Protein AF-A0A969QGB9-F1 (afdb_monomer)

Mean predicted aligned error: 18.41 Å

Foldseek 3Di:
DDDDDDDDDDDDDDDDDDDDDDDDDDDDDDDDDDDDDDDDDPPDDDDDDDLLVVLLVLLVVLLVVLVDDPVPQDLVNVLVSLVSQLVSLVVDPDPLSVVLNVLSVVLSVQSPDPDRQLLVNLVSLLVSLVSLQVVLVVDDPSCNVSSPSSSVSSNVSSVVSNVVSVVVVVVVVVVVVVCCVPPVVPQDLVNLLVVLVVQLVVQCPDPDPVSVVVSVVSVVVSVCSVCVVVVPPDD

Radius of gyration: 34.61 Å; Cα contacts (8 Å, |Δi|>4): 158; chains: 1; bounding box: 71×80×105 Å

Solvent-accessible surface area (backbone atoms only — not comparable to full-atom values): 14121 Å² total; per-residue (Å²): 132,89,79,93,84,89,83,87,91,88,88,79,86,88,84,89,86,83,90,85,86,85,88,82,85,84,89,83,87,90,83,91,85,83,89,86,89,77,92,77,88,85,86,74,83,89,90,87,71,67,66,64,54,52,54,36,51,51,45,46,53,52,40,54,61,71,66,48,68,68,92,72,55,48,71,68,59,51,47,51,52,46,52,51,54,36,56,60,31,68,75,48,87,48,70,67,36,53,52,48,35,49,52,46,51,51,52,52,53,43,71,71,42,96,75,60,54,41,48,66,51,8,54,50,35,25,53,51,9,51,51,34,33,54,51,20,71,79,39,58,87,76,41,19,61,49,31,39,50,38,10,53,49,34,31,53,49,10,54,49,36,28,49,50,46,54,48,52,56,50,52,52,45,52,52,48,52,49,39,54,71,76,44,54,88,72,58,51,70,69,57,52,46,52,50,41,48,54,50,28,64,58,25,56,70,45,91,46,66,68,44,32,49,53,19,52,52,38,53,50,53,44,49,48,63,65,49,48,75,76,66,76,86,82,132

Sequence (235 aa):
MASERQIQDKRESTQEDSIENGAAQQEIADGTKAQKKSETSSKSANSQSTDDSEGTQQIESLSQALQGDLSTIDPDTALETIDTFHSLLKHSKQPEAKELASGLKDLQKLLKRKEPSGHELGDLIVHLGEQTIEIAGDADKGLKAPLQQLGKQLTKIGRSLSKAEDSEQLEDLDTLVDTLKQEPDKIETKASVGEIDRWYDLLHKSEDESLKEIARELKELKQLLKGSKSKGADL

Secondary structure (DSSP, 8-state):
----------------------------------------------SSSSHHHHHHHHHHHHHHHTTS-GGGS-HHHHHHHHHHHHHHHHT---HHHHHHHHHHHHHHHHHTSSS--HHHHHHHHHHHHHHHHHHHHHS-TTTHHHHHHHHHHHHHHHHHHHHHHHHHHHHHHHHHHHHHHH-GGGS-HHHHHHHHHHHHHHHTTSS-HHHHHHHHHHHHHHHHHHHHTTSSS--

Nearest PDB structures (foldseek):
  5cwm-assembly1_A  TM=2.135E-01  e=1.421E+00  synthetic construct
  6oco-assembly1_B  TM=2.630E-01  e=4.854E+00  Bos taurus
  7ldg-assembly1_A-2  TM=2.014E-01  e=3.988E+00  Homo sapiens

Structure (mmCIF, N/CA/C/O backbone):
data_AF-A0A969QGB9-F1
#
_entry.id   AF-A0A969QGB9-F1
#
loop_
_atom_site.group_PDB
_atom_site.id
_atom_site.type_symbol
_atom_site.label_atom_id
_atom_site.label_alt_id
_atom_site.label_comp_id
_atom_site.label_asym_id
_atom_site.label_entity_id
_atom_site.label_seq_id
_atom_site.pdbx_PDB_ins_code
_atom_site.Cartn_x
_atom_site.Cartn_y
_atom_site.Cartn_z
_atom_site.occupancy
_atom_site.B_iso_or_equiv
_atom_site.auth_seq_id
_atom_site.auth_comp_id
_atom_site.auth_asym_id
_atom_site.auth_atom_id
_atom_site.pdbx_PDB_model_num
ATOM 1 N N . MET A 1 1 ? -0.200 -66.668 20.450 1.00 36.03 1 MET A N 1
ATOM 2 C CA . MET A 1 1 ? 0.124 -67.678 21.479 1.00 36.03 1 MET A CA 1
ATOM 3 C C . MET A 1 1 ? 1.283 -67.132 22.304 1.00 36.03 1 MET A C 1
ATOM 5 O O . MET A 1 1 ? 2.243 -66.753 21.655 1.00 36.03 1 MET A O 1
ATOM 9 N N . ALA A 1 2 ? 1.107 -67.039 23.637 1.00 39.22 2 ALA A N 1
ATOM 10 C CA . ALA A 1 2 ? 2.075 -67.114 24.765 1.00 39.22 2 ALA A CA 1
ATOM 11 C C . ALA A 1 2 ? 3.474 -66.443 24.609 1.00 39.22 2 ALA A C 1
ATOM 13 O O . ALA A 1 2 ? 4.117 -66.628 23.590 1.00 39.22 2 ALA A O 1
ATOM 14 N N . SER A 1 3 ? 4.085 -65.680 25.526 1.00 47.97 3 SER A N 1
ATOM 15 C CA . SER A 1 3 ? 4.068 -65.530 26.999 1.00 47.97 3 SER A CA 1
ATOM 16 C C . SER A 1 3 ? 4.732 -64.165 27.314 1.00 47.97 3 SER A C 1
ATOM 18 O O . SER A 1 3 ? 5.587 -63.730 26.553 1.00 47.97 3 SER A O 1
ATOM 20 N N . GLU A 1 4 ? 4.325 -63.341 28.281 1.00 43.38 4 GLU A N 1
ATOM 21 C CA . GLU A 1 4 ? 4.470 -63.457 29.745 1.00 43.38 4 GLU A CA 1
ATOM 22 C C . GLU A 1 4 ? 5.929 -63.540 30.261 1.00 43.38 4 GLU A C 1
ATOM 24 O O . GLU A 1 4 ? 6.563 -64.588 30.139 1.00 43.38 4 GLU A O 1
ATOM 29 N N . ARG A 1 5 ? 6.424 -62.419 30.837 1.00 45.84 5 ARG A N 1
ATOM 30 C CA . ARG A 1 5 ? 7.290 -62.237 32.044 1.00 45.84 5 ARG A CA 1
ATOM 31 C C . ARG A 1 5 ? 7.984 -60.855 31.991 1.00 45.84 5 ARG A C 1
ATOM 33 O O . ARG A 1 5 ? 8.740 -60.582 31.072 1.00 45.84 5 ARG A O 1
ATOM 40 N N . GLN A 1 6 ? 7.584 -59.876 32.809 1.00 44.75 6 GLN A N 1
ATOM 41 C CA . GLN A 1 6 ? 7.947 -59.668 34.226 1.00 44.75 6 GLN A CA 1
ATOM 42 C C . GLN A 1 6 ? 9.302 -58.959 34.403 1.00 44.75 6 GLN A C 1
ATOM 44 O O . GLN A 1 6 ? 10.324 -59.632 34.406 1.00 44.75 6 GLN A O 1
ATOM 49 N N . ILE A 1 7 ? 9.284 -57.637 34.652 1.00 51.31 7 ILE A N 1
ATOM 50 C CA . ILE A 1 7 ? 10.233 -56.947 35.551 1.00 51.31 7 ILE A CA 1
ATOM 51 C C . ILE A 1 7 ? 9.482 -55.851 36.340 1.00 51.31 7 ILE A C 1
ATOM 53 O O . ILE A 1 7 ? 8.812 -54.994 35.770 1.00 51.31 7 ILE A O 1
ATOM 57 N N . GLN A 1 8 ? 9.608 -55.978 37.660 1.00 44.16 8 GLN A N 1
ATOM 58 C CA . GLN A 1 8 ? 9.172 -55.167 38.808 1.00 44.16 8 GLN A CA 1
ATOM 59 C C . GLN A 1 8 ? 9.761 -53.734 38.817 1.00 44.16 8 GLN A C 1
ATOM 61 O O . GLN A 1 8 ? 10.864 -53.527 38.327 1.00 44.16 8 GLN A O 1
ATOM 66 N N . ASP A 1 9 ? 9.021 -52.685 39.198 1.00 40.81 9 ASP A N 1
ATOM 67 C CA . ASP A 1 9 ? 8.648 -52.236 40.565 1.00 40.81 9 ASP A CA 1
ATOM 68 C C . ASP A 1 9 ? 9.582 -51.128 41.089 1.00 40.81 9 ASP A C 1
ATOM 70 O O . ASP A 1 9 ? 10.752 -51.369 41.381 1.00 40.81 9 ASP A O 1
ATOM 74 N N . LYS A 1 10 ? 9.048 -49.898 41.144 1.00 43.34 10 LYS A N 1
ATOM 75 C CA . LYS A 1 10 ? 9.181 -48.938 42.258 1.00 43.34 10 LYS A CA 1
ATOM 76 C C . LYS A 1 10 ? 8.552 -47.595 41.876 1.00 43.34 10 LYS A C 1
ATOM 78 O O . LYS A 1 10 ? 9.193 -46.728 41.283 1.00 43.34 10 LYS A O 1
ATOM 83 N N . ARG A 1 11 ? 7.289 -47.405 42.250 1.00 46.00 11 ARG A N 1
ATOM 84 C CA . ARG A 1 11 ? 6.711 -46.085 42.536 1.00 46.00 11 ARG A CA 1
ATOM 85 C C . ARG A 1 11 ? 5.884 -46.250 43.798 1.00 46.00 11 ARG A C 1
ATOM 87 O O . ARG A 1 11 ? 4.831 -46.871 43.766 1.00 46.00 11 ARG A O 1
ATOM 94 N N . GLU A 1 12 ? 6.421 -45.748 44.897 1.00 37.88 12 GLU A N 1
ATOM 95 C CA . GLU A 1 12 ? 5.790 -4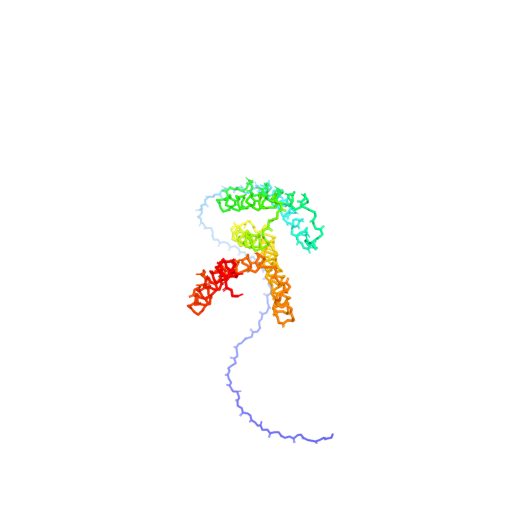5.759 46.208 1.00 37.88 12 GLU A CA 1
ATOM 96 C C . GLU A 1 12 ? 5.433 -44.322 46.601 1.00 37.88 12 GLU A C 1
ATOM 98 O O . GLU A 1 12 ? 6.256 -43.419 46.455 1.00 37.88 12 GLU A O 1
ATOM 103 N N . SER A 1 13 ? 4.208 -44.195 47.120 1.00 39.44 13 SER A N 1
ATOM 104 C CA . SER A 1 13 ? 3.683 -43.166 48.026 1.00 39.44 13 SER A CA 1
ATOM 105 C C . SER A 1 13 ? 3.537 -41.744 47.463 1.00 39.44 13 SER A C 1
ATOM 107 O O . SER A 1 13 ? 4.494 -41.066 47.112 1.00 39.44 13 SER A O 1
ATOM 109 N N . THR A 1 14 ? 2.332 -41.183 47.388 1.00 41.00 14 THR A N 1
ATOM 110 C CA . THR A 1 14 ? 1.571 -40.807 48.587 1.00 41.00 14 THR A CA 1
ATOM 111 C C . THR A 1 14 ? 0.061 -40.881 48.340 1.00 41.00 14 THR A C 1
ATOM 113 O O . THR A 1 14 ? -0.434 -40.571 47.258 1.00 41.00 14 THR A O 1
ATOM 116 N N . GLN A 1 15 ? -0.612 -41.346 49.382 1.00 39.44 15 GLN A N 1
ATOM 117 C CA . GLN A 1 15 ? -2.016 -41.693 49.554 1.00 39.44 15 GLN A CA 1
ATOM 118 C C . GLN A 1 15 ? -2.796 -40.528 50.220 1.00 39.44 15 GLN A C 1
ATOM 120 O O . GLN A 1 15 ? -2.176 -39.636 50.795 1.00 39.44 15 GLN A O 1
ATOM 125 N N . GLU A 1 16 ? -4.136 -40.625 50.157 1.00 37.97 16 GLU A N 1
ATOM 126 C CA . GLU A 1 16 ? -5.186 -39.939 50.955 1.00 37.97 16 GLU A CA 1
ATOM 127 C C . GLU A 1 16 ? -5.617 -38.522 50.506 1.00 37.97 16 GLU A C 1
ATOM 129 O O . GLU A 1 16 ? -4.794 -37.679 50.179 1.00 37.97 16 GLU A O 1
ATOM 134 N N . ASP A 1 17 ? -6.904 -38.162 50.425 1.00 41.53 17 ASP A N 1
ATOM 135 C CA . ASP A 1 17 ? -8.140 -38.776 50.933 1.00 41.53 17 ASP A CA 1
ATOM 136 C C . ASP A 1 17 ? -9.365 -38.319 50.093 1.00 41.53 17 ASP A C 1
ATOM 138 O O . ASP A 1 17 ? -9.252 -37.642 49.072 1.00 41.53 17 ASP A O 1
ATOM 142 N N . SER A 1 18 ? -10.533 -38.728 50.559 1.00 44.84 18 SER A N 1
ATOM 143 C CA . SER A 1 18 ? -11.732 -39.183 49.881 1.00 44.84 18 SER A CA 1
ATOM 144 C C . SER A 1 18 ? -12.732 -38.136 49.378 1.00 44.84 18 SER A C 1
ATOM 146 O O . SER A 1 18 ? -12.791 -36.976 49.777 1.00 44.84 18 SER A O 1
ATOM 148 N N . ILE A 1 19 ? -13.586 -38.661 48.502 1.00 47.91 19 ILE A N 1
ATOM 149 C CA . ILE A 1 19 ? -14.915 -38.205 48.087 1.00 47.91 19 ILE A CA 1
ATOM 150 C C . ILE A 1 19 ? -15.827 -38.025 49.314 1.00 47.91 19 ILE A C 1
ATOM 152 O O . ILE A 1 19 ? -15.907 -38.955 50.105 1.00 47.91 19 ILE A O 1
ATOM 156 N N . GLU A 1 20 ? -16.628 -36.954 49.395 1.00 41.66 20 GLU A N 1
ATOM 157 C CA . GLU A 1 20 ? -18.041 -37.092 49.795 1.00 41.66 20 GLU A CA 1
ATOM 158 C C . GLU A 1 20 ? -18.905 -35.923 49.296 1.00 41.66 20 GLU A C 1
ATOM 160 O O . GLU A 1 20 ? -18.544 -34.750 49.353 1.00 41.66 20 GLU A O 1
ATOM 165 N N . ASN A 1 21 ? -20.060 -36.297 48.762 1.00 41.66 21 ASN A N 1
ATOM 166 C CA . ASN A 1 21 ? -21.106 -35.475 48.179 1.00 41.66 21 ASN A CA 1
ATOM 167 C C . ASN A 1 21 ? -22.274 -35.506 49.180 1.00 41.66 21 ASN A C 1
ATOM 169 O O . ASN A 1 21 ? -22.674 -36.596 49.583 1.00 41.66 21 ASN A O 1
ATOM 173 N N . GLY A 1 22 ? -22.826 -34.364 49.593 1.00 36.00 22 GLY A N 1
ATOM 174 C CA . GLY A 1 22 ? -23.879 -34.346 50.615 1.00 36.00 22 GLY A CA 1
ATOM 175 C C . GLY A 1 22 ? -24.690 -33.056 50.638 1.00 36.00 22 GLY A C 1
ATOM 176 O O . GLY A 1 22 ? -24.257 -32.041 51.172 1.00 36.00 22 GLY A O 1
ATOM 177 N N . ALA A 1 23 ? -25.886 -33.115 50.057 1.00 38.28 23 ALA A N 1
ATOM 178 C CA . ALA A 1 23 ? -26.935 -32.108 50.158 1.00 38.28 23 ALA A CA 1
ATOM 179 C C . ALA A 1 23 ? -27.774 -32.310 51.436 1.00 38.28 23 ALA A C 1
ATOM 181 O O . ALA A 1 23 ? -28.111 -33.451 51.729 1.00 38.28 23 ALA A O 1
ATOM 182 N N . ALA A 1 24 ? -28.168 -31.226 52.126 1.00 37.38 24 ALA A N 1
ATOM 183 C CA . ALA A 1 24 ? -29.493 -31.030 52.755 1.00 37.38 24 ALA A CA 1
ATOM 184 C C . ALA A 1 24 ? -29.556 -29.753 53.631 1.00 37.38 24 ALA A C 1
ATOM 186 O O . ALA A 1 24 ? -28.853 -29.616 54.622 1.00 37.38 24 ALA A O 1
ATOM 187 N N . GLN A 1 25 ? -30.426 -28.830 53.211 1.00 35.81 25 GLN A N 1
ATOM 188 C CA . GLN A 1 25 ? -31.495 -28.155 53.971 1.00 35.81 25 GLN A CA 1
ATOM 189 C C . GLN A 1 25 ? -31.353 -27.787 55.475 1.00 35.81 25 GLN A C 1
ATOM 191 O O . GLN A 1 25 ? -31.368 -28.645 56.346 1.00 35.81 25 GLN A O 1
ATOM 196 N N . GLN A 1 26 ? -31.498 -26.467 55.707 1.00 34.75 26 GLN A N 1
ATOM 197 C CA . GLN A 1 26 ? -32.616 -25.800 56.422 1.00 34.75 26 GLN A CA 1
ATOM 198 C C . GLN A 1 26 ? -32.525 -25.510 57.943 1.00 34.75 26 GLN A C 1
ATOM 200 O O . GLN A 1 26 ? -32.501 -26.427 58.747 1.00 34.75 26 GLN A O 1
ATOM 205 N N . GLU A 1 27 ? -32.593 -24.190 58.242 1.00 31.52 27 GLU A N 1
ATOM 206 C CA . GLU A 1 27 ? -33.144 -23.433 59.406 1.00 31.52 27 GLU A CA 1
ATOM 207 C C . GLU A 1 27 ? -32.780 -23.881 60.848 1.00 31.52 27 GLU A C 1
ATOM 209 O O . GLU A 1 27 ? -32.710 -25.057 61.149 1.00 31.52 27 GLU A O 1
ATOM 214 N N . ILE A 1 28 ? -32.540 -23.027 61.858 1.00 36.94 28 ILE A N 1
ATOM 215 C CA . ILE A 1 28 ? -33.287 -21.846 62.334 1.00 36.94 28 ILE A CA 1
ATOM 216 C C . ILE A 1 28 ? -32.435 -21.055 63.365 1.00 36.94 28 ILE A C 1
ATOM 218 O O . ILE A 1 28 ? -31.748 -21.650 64.188 1.00 36.94 28 ILE A O 1
ATOM 222 N N . ALA A 1 29 ? -32.661 -19.737 63.382 1.00 36.31 29 ALA A N 1
ATOM 223 C CA . ALA A 1 29 ? -32.799 -18.846 64.549 1.00 36.31 29 ALA A CA 1
ATOM 224 C C . ALA A 1 29 ? -31.592 -18.278 65.349 1.00 36.31 29 ALA A C 1
ATOM 226 O O . ALA A 1 29 ? -30.815 -18.972 65.992 1.00 36.31 29 ALA A O 1
ATOM 227 N N . ASP A 1 30 ? -31.673 -16.942 65.432 1.00 33.56 30 ASP A N 1
ATOM 228 C CA . ASP A 1 30 ? -31.441 -16.042 66.575 1.00 33.56 30 ASP A CA 1
ATOM 229 C C . ASP A 1 30 ? -30.047 -15.426 66.801 1.00 33.56 30 ASP A C 1
ATOM 231 O O . ASP A 1 30 ? -29.076 -16.075 67.173 1.00 33.56 30 ASP A O 1
ATOM 235 N N . GLY A 1 31 ? -29.976 -14.102 66.599 1.00 34.31 31 GLY A N 1
ATOM 236 C CA . GLY A 1 31 ? -28.771 -13.302 66.825 1.00 34.31 31 GLY A CA 1
ATOM 237 C C . GLY A 1 31 ? -28.851 -11.876 66.277 1.00 34.31 31 GLY A C 1
ATOM 238 O O . GLY A 1 31 ? -28.024 -11.453 65.477 1.00 34.31 31 GLY A O 1
ATOM 239 N N . THR A 1 32 ? -29.873 -11.126 66.684 1.00 37.03 32 THR A N 1
ATOM 240 C CA . THR A 1 32 ? -30.052 -9.690 66.403 1.00 37.03 32 THR A CA 1
ATOM 241 C C . THR A 1 32 ? -28.874 -8.849 66.929 1.00 37.03 32 THR A C 1
ATOM 243 O O . THR A 1 32 ? -28.642 -8.884 68.133 1.00 37.03 32 THR A O 1
ATOM 246 N N . LYS A 1 33 ? -28.214 -8.016 66.093 1.00 36.19 33 LYS A N 1
ATOM 247 C CA . LYS A 1 33 ? -28.228 -6.524 66.164 1.00 36.19 33 LYS A CA 1
ATOM 248 C C . LYS A 1 33 ? -27.238 -5.828 65.203 1.00 36.19 33 LYS A C 1
ATOM 250 O O . LYS A 1 33 ? -26.088 -6.224 65.088 1.00 36.19 33 LYS A O 1
ATOM 255 N N . ALA A 1 34 ? -27.699 -4.668 64.715 1.00 38.31 34 ALA A N 1
ATOM 256 C CA . ALA A 1 34 ? -26.956 -3.459 64.307 1.00 38.31 34 ALA A CA 1
ATOM 257 C C . ALA A 1 34 ? -26.709 -3.183 62.801 1.00 38.31 34 ALA A C 1
ATOM 259 O O . ALA A 1 34 ? -25.627 -3.368 62.263 1.00 38.31 34 ALA A O 1
ATOM 260 N N . GLN A 1 35 ? -27.747 -2.605 62.178 1.00 33.44 35 GLN A N 1
ATOM 261 C CA . GLN A 1 35 ? -27.740 -1.371 61.363 1.00 33.44 35 GLN A CA 1
ATOM 262 C C . GLN A 1 35 ? -26.479 -1.001 60.548 1.00 33.44 35 GLN A C 1
ATOM 264 O O . GLN A 1 35 ? -25.540 -0.426 61.095 1.00 33.44 35 GLN A O 1
ATOM 269 N N . LYS A 1 36 ? -26.619 -0.971 59.212 1.00 35.31 36 LYS A N 1
ATOM 270 C CA . LYS A 1 36 ? -26.581 0.308 58.473 1.00 35.31 36 LYS A CA 1
ATOM 271 C C . LYS A 1 36 ? -27.282 0.228 57.111 1.00 35.31 36 LYS A C 1
ATOM 273 O O . LYS A 1 36 ? -27.309 -0.790 56.440 1.00 35.31 36 LYS A O 1
ATOM 278 N N . LYS A 1 37 ? -27.896 1.361 56.803 1.00 34.69 37 LYS A N 1
ATOM 279 C CA . LYS A 1 37 ? -28.891 1.713 55.794 1.00 34.69 37 LYS A CA 1
ATOM 280 C C . LYS A 1 37 ? -28.249 1.985 54.427 1.00 34.69 37 LYS A C 1
ATOM 282 O O . LYS A 1 37 ? -27.330 2.795 54.376 1.00 34.69 37 LYS A O 1
ATOM 287 N N . SER A 1 38 ? -28.818 1.434 53.357 1.00 32.22 38 SER A N 1
ATOM 288 C CA . SER A 1 38 ? -28.838 2.063 52.026 1.00 32.22 38 SER A CA 1
ATOM 289 C C . SER A 1 38 ? -29.828 1.333 51.116 1.00 32.22 38 SER A C 1
ATOM 291 O O . SER A 1 38 ? -29.508 0.327 50.491 1.00 32.22 38 SER A O 1
ATOM 293 N N . GLU A 1 39 ? -31.048 1.863 51.065 1.00 34.41 39 GLU A N 1
ATOM 294 C CA . GLU A 1 39 ? -31.901 1.791 49.882 1.00 34.41 39 GLU A CA 1
ATOM 295 C C . GLU A 1 39 ? -31.146 2.434 48.710 1.00 34.41 39 GLU A C 1
ATOM 297 O O . GLU A 1 39 ? -30.632 3.538 48.868 1.00 34.41 39 GLU A O 1
ATOM 302 N N . THR A 1 40 ? -31.080 1.778 47.551 1.00 30.39 40 THR A N 1
ATOM 303 C CA . THR A 1 40 ? -31.407 2.394 46.251 1.00 30.39 40 THR A CA 1
ATOM 304 C C . THR A 1 40 ? -31.519 1.302 45.193 1.00 30.39 40 THR A C 1
ATOM 306 O O . THR A 1 40 ? -30.561 0.652 44.781 1.00 30.39 40 THR A O 1
ATOM 309 N N . SER A 1 41 ? -32.760 1.138 44.768 1.00 38.88 41 SER A N 1
ATOM 310 C CA . SER A 1 41 ? -33.255 0.534 43.545 1.00 38.88 41 SER A CA 1
ATOM 311 C C . SER A 1 41 ? -32.324 0.754 42.347 1.00 38.88 41 SER A C 1
ATOM 313 O O . SER A 1 41 ? -32.190 1.871 41.861 1.00 38.88 41 SER A O 1
ATOM 315 N N . SER A 1 42 ? -31.762 -0.322 41.799 1.00 33.56 42 SER A N 1
ATOM 316 C CA . SER A 1 42 ? -31.184 -0.322 40.447 1.00 33.56 42 SER A CA 1
ATOM 317 C C . SER A 1 42 ? -32.119 -1.075 39.505 1.00 33.56 42 SER A C 1
ATOM 319 O O . SER A 1 42 ? -31.821 -2.164 39.027 1.00 33.56 42 SER A O 1
ATOM 321 N N . LYS A 1 43 ? -33.298 -0.489 39.267 1.00 44.94 43 LYS A N 1
ATOM 322 C CA . LYS A 1 43 ? -34.081 -0.751 38.058 1.00 44.94 43 LYS A CA 1
ATOM 323 C C . LYS A 1 43 ? -33.622 0.263 37.021 1.00 44.94 43 LYS A C 1
ATOM 325 O O . LYS A 1 43 ? -34.036 1.413 37.079 1.00 44.94 43 LYS A O 1
ATOM 330 N N . SER A 1 44 ? -32.769 -0.168 36.102 1.00 35.12 44 SER A N 1
ATOM 331 C CA . SER A 1 44 ? -32.608 0.408 34.763 1.00 35.12 44 SER A CA 1
ATOM 332 C C . SER A 1 44 ? -31.848 -0.608 33.922 1.00 35.12 44 SER A C 1
ATOM 334 O O . SER A 1 44 ? -30.644 -0.520 33.715 1.00 35.12 44 SER A O 1
ATOM 336 N N . ALA A 1 45 ? -32.583 -1.627 33.486 1.00 43.69 45 ALA A N 1
ATOM 337 C CA . ALA A 1 45 ? -32.298 -2.224 32.199 1.00 43.69 45 ALA A CA 1
ATOM 338 C C . ALA A 1 45 ? -32.619 -1.186 31.114 1.00 43.69 45 ALA A C 1
ATOM 340 O O . ALA A 1 45 ? -33.582 -0.428 31.258 1.00 43.69 45 ALA A O 1
ATOM 341 N N . ASN A 1 46 ? -31.872 -1.278 30.015 1.00 47.81 46 ASN A N 1
ATOM 342 C CA . ASN A 1 46 ? -32.232 -0.805 28.683 1.00 47.81 46 ASN A CA 1
ATOM 343 C C . ASN A 1 46 ? -31.885 0.654 28.341 1.00 47.81 46 ASN A C 1
ATOM 345 O O . ASN A 1 46 ? -32.733 1.532 28.464 1.00 47.81 46 ASN A O 1
ATOM 349 N N . SER A 1 47 ? -30.661 0.876 27.840 1.00 42.97 47 SER A N 1
ATOM 350 C CA . SER A 1 47 ? -30.328 1.868 26.791 1.00 42.97 47 SER A CA 1
ATOM 351 C C . SER A 1 47 ? -28.857 1.736 26.351 1.00 42.97 47 SER A C 1
ATOM 353 O O . SER A 1 47 ? -28.088 2.662 26.566 1.00 42.97 47 SER A O 1
ATOM 355 N N . GLN A 1 48 ? -28.425 0.597 25.786 1.00 43.78 48 GLN A N 1
ATOM 356 C CA . GLN A 1 48 ? -27.121 0.521 25.090 1.00 43.78 48 GLN A CA 1
ATOM 357 C C . GLN A 1 48 ? -27.003 -0.739 24.212 1.00 43.78 48 GLN A C 1
ATOM 359 O O . GLN A 1 48 ? -26.266 -1.665 24.538 1.00 43.78 48 GLN A O 1
ATOM 364 N N . SER A 1 49 ? -27.803 -0.864 23.147 1.00 44.81 49 SER A N 1
ATOM 365 C CA . SER A 1 49 ? -27.705 -2.054 22.269 1.00 44.81 49 SER A CA 1
ATOM 366 C C . SER A 1 49 ? -28.001 -1.810 20.789 1.00 44.81 49 SER A C 1
ATOM 368 O O . SER A 1 49 ? -27.979 -2.761 20.018 1.00 44.81 49 SER A O 1
ATOM 370 N N . THR A 1 50 ? -28.279 -0.576 20.368 1.00 45.66 50 THR A N 1
ATOM 371 C CA . THR A 1 50 ? -28.588 -0.285 18.958 1.00 45.66 50 THR A CA 1
ATOM 372 C C . THR A 1 50 ? -27.375 0.193 18.158 1.00 45.66 50 THR A C 1
ATOM 374 O O . THR A 1 50 ? -27.286 -0.144 16.988 1.00 45.66 50 THR A O 1
ATOM 377 N N . ASP A 1 51 ? -26.418 0.890 18.778 1.00 55.44 51 ASP A N 1
ATOM 378 C CA . ASP A 1 51 ? -25.287 1.522 18.069 1.00 55.44 51 ASP A CA 1
ATOM 379 C C . ASP A 1 51 ? -24.158 0.523 17.730 1.00 55.44 51 ASP A C 1
ATOM 381 O O . ASP A 1 51 ? -23.713 0.423 16.589 1.00 55.44 51 ASP A O 1
ATOM 385 N N . ASP A 1 52 ? -23.775 -0.332 18.687 1.00 57.81 52 ASP A N 1
ATOM 386 C CA . ASP A 1 52 ? -22.746 -1.365 18.480 1.00 57.81 52 ASP A CA 1
ATOM 387 C C . ASP A 1 52 ? -23.145 -2.420 17.437 1.00 57.81 52 ASP A C 1
ATOM 389 O O . ASP A 1 52 ? -22.296 -2.954 16.720 1.00 57.81 52 ASP A O 1
ATOM 393 N N . SER A 1 53 ? -24.441 -2.743 17.342 1.00 66.75 53 SER A N 1
ATOM 394 C CA . SER A 1 53 ? -24.939 -3.754 16.401 1.00 66.75 53 SER A CA 1
ATOM 395 C C . SER A 1 53 ? -24.864 -3.268 14.956 1.00 66.75 53 SER A C 1
ATOM 397 O O . SER A 1 53 ? -24.562 -4.064 14.069 1.00 66.75 53 SER A O 1
ATOM 399 N N . GLU A 1 54 ? -25.140 -1.988 14.710 1.00 76.44 54 GLU A N 1
ATOM 400 C CA . GLU A 1 54 ? -25.095 -1.398 13.370 1.00 76.44 54 GLU A CA 1
ATOM 401 C C . GLU A 1 54 ? -23.642 -1.228 12.906 1.00 76.44 54 GLU A C 1
ATOM 403 O O . GLU A 1 54 ? -23.291 -1.667 11.809 1.00 76.44 54 GLU A O 1
ATOM 408 N N . GLY A 1 55 ? -22.759 -0.737 13.786 1.00 74.94 55 GLY A N 1
ATOM 409 C CA . GLY A 1 55 ? -21.321 -0.660 13.509 1.00 74.94 55 GLY A CA 1
ATOM 410 C C . GLY A 1 55 ? -20.691 -2.031 13.234 1.00 74.94 55 GLY A C 1
ATOM 411 O O . GLY A 1 55 ? -19.909 -2.178 12.296 1.00 74.94 55 GLY A O 1
ATOM 412 N N . THR A 1 56 ? -21.087 -3.064 13.985 1.00 81.56 56 THR A N 1
ATOM 413 C CA . THR A 1 56 ? -20.612 -4.442 13.765 1.00 81.56 56 THR A CA 1
ATOM 414 C C . THR A 1 56 ? -21.047 -4.975 12.398 1.00 81.56 56 THR A C 1
ATOM 416 O O . THR A 1 56 ? -20.232 -5.539 11.671 1.00 81.56 56 THR A O 1
ATOM 419 N N . GLN A 1 57 ? -22.310 -4.765 12.014 1.00 83.88 57 GLN A N 1
ATOM 420 C CA . GLN A 1 57 ? -22.831 -5.196 10.710 1.00 83.88 57 GLN A CA 1
ATOM 421 C C . GLN A 1 57 ? -22.144 -4.479 9.542 1.00 83.88 57 GLN A C 1
ATOM 423 O O . GLN A 1 57 ? -21.877 -5.100 8.511 1.00 83.88 57 GLN A O 1
ATOM 428 N N . GLN A 1 58 ? -21.821 -3.194 9.704 1.00 83.44 58 GLN A N 1
ATOM 429 C CA . GLN A 1 58 ? -21.090 -2.426 8.697 1.00 83.44 58 GLN A CA 1
ATOM 430 C C . GLN A 1 58 ? -19.649 -2.923 8.535 1.00 83.44 58 GLN A C 1
ATOM 432 O O . GLN A 1 58 ? -19.203 -3.110 7.404 1.00 83.44 58 GLN A O 1
ATOM 437 N N . ILE A 1 59 ? -18.941 -3.201 9.636 1.00 84.38 59 ILE A N 1
ATOM 438 C CA . ILE A 1 59 ? -17.574 -3.749 9.584 1.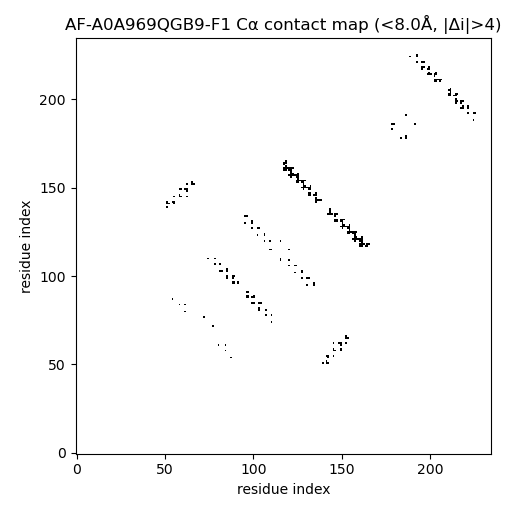00 84.38 59 ILE A CA 1
ATOM 439 C C . ILE A 1 59 ? -17.565 -5.143 8.957 1.00 84.38 59 ILE A C 1
ATOM 441 O O . ILE A 1 59 ? -16.676 -5.440 8.163 1.00 84.38 59 ILE A O 1
ATOM 445 N N . GLU A 1 60 ? -18.549 -5.987 9.270 1.00 84.94 60 GLU A N 1
ATOM 446 C CA . GLU A 1 60 ? -18.655 -7.324 8.679 1.00 84.94 60 GLU A CA 1
ATOM 447 C C . GLU A 1 60 ? -18.932 -7.241 7.172 1.00 84.94 60 GLU A C 1
ATOM 449 O O . GLU A 1 60 ? -18.270 -7.907 6.381 1.00 84.94 60 GLU A O 1
ATOM 454 N N . SER A 1 61 ? -19.836 -6.347 6.756 1.00 84.69 61 SER A N 1
ATOM 455 C CA . SER A 1 61 ? -20.122 -6.098 5.336 1.00 84.69 61 SER A CA 1
ATOM 456 C C . SER A 1 61 ? -18.875 -5.620 4.585 1.00 84.69 61 SER A C 1
ATOM 458 O O . SER A 1 61 ? -18.586 -6.098 3.488 1.00 84.69 61 SER A O 1
ATOM 460 N N . LEU A 1 62 ? -18.097 -4.722 5.200 1.00 83.62 62 LEU A N 1
ATOM 461 C CA . LEU A 1 62 ? -16.828 -4.230 4.661 1.00 83.62 62 LEU A CA 1
ATOM 462 C C . LEU A 1 62 ? -15.789 -5.356 4.550 1.00 83.62 62 LEU A C 1
ATOM 464 O O . LEU A 1 62 ? -15.127 -5.516 3.526 1.00 83.62 62 LEU A O 1
ATOM 468 N N . SER A 1 63 ? -15.679 -6.163 5.604 1.00 83.75 63 SER A N 1
ATOM 469 C CA . SER A 1 63 ? -14.769 -7.307 5.681 1.00 83.75 63 SER A CA 1
ATOM 470 C C . SER A 1 63 ? -15.094 -8.345 4.613 1.00 83.75 63 SER A C 1
ATOM 472 O O . SER A 1 63 ? -14.181 -8.910 4.012 1.00 83.75 63 SER A O 1
ATOM 474 N N . GLN A 1 64 ? -16.381 -8.567 4.340 1.00 84.19 64 GLN A N 1
ATOM 475 C CA . GLN A 1 64 ? -16.862 -9.489 3.319 1.00 84.19 64 GLN A CA 1
ATOM 476 C C . GLN A 1 64 ? -16.608 -8.960 1.900 1.00 84.19 64 GLN A C 1
ATOM 478 O O . GLN A 1 64 ? -16.165 -9.726 1.045 1.00 84.19 64 GLN A O 1
ATOM 483 N N . ALA A 1 65 ? -16.801 -7.658 1.661 1.00 80.62 65 ALA A N 1
ATOM 484 C CA . ALA A 1 65 ? -16.462 -7.021 0.387 1.00 80.62 65 ALA A CA 1
ATOM 485 C C . ALA A 1 65 ? -14.960 -7.145 0.070 1.00 80.62 65 ALA A C 1
ATOM 487 O O . ALA A 1 65 ? -14.585 -7.533 -1.033 1.00 80.62 65 ALA A O 1
ATOM 488 N N . LEU A 1 66 ? -14.100 -6.917 1.069 1.00 76.44 66 LEU A N 1
ATOM 489 C CA . LEU A 1 66 ? -12.640 -7.036 0.952 1.00 76.44 66 LEU A CA 1
ATOM 490 C C . LEU A 1 66 ? -12.131 -8.488 0.899 1.00 76.44 66 LEU A C 1
ATOM 492 O O . LEU A 1 66 ? -10.951 -8.723 0.649 1.00 76.44 66 LEU A O 1
ATOM 496 N N . GLN A 1 67 ? -12.992 -9.471 1.170 1.00 73.19 67 GLN A N 1
ATOM 497 C CA . GLN A 1 67 ? -12.672 -10.899 1.082 1.00 73.19 67 GLN A CA 1
ATOM 498 C C . GLN A 1 67 ? -12.841 -11.460 -0.336 1.00 73.19 67 GLN A C 1
ATOM 500 O O . GLN A 1 67 ? -12.362 -12.563 -0.609 1.00 73.19 67 GLN A O 1
ATOM 505 N N . GLY A 1 68 ? -13.536 -10.726 -1.210 1.00 68.75 68 GLY A N 1
ATOM 506 C CA . GLY A 1 68 ? -13.670 -11.055 -2.624 1.00 68.75 68 GLY A CA 1
ATOM 507 C C . GLY A 1 68 ? -12.364 -10.875 -3.398 1.00 68.75 68 GLY A C 1
ATOM 508 O O . GLY A 1 68 ? -11.345 -10.437 -2.864 1.00 68.75 68 GLY A O 1
ATOM 509 N N . ASP A 1 69 ? -12.398 -11.220 -4.683 1.00 66.44 69 ASP A N 1
ATOM 510 C CA . ASP A 1 69 ? -11.281 -10.941 -5.578 1.00 66.44 69 ASP A CA 1
ATOM 511 C C . ASP A 1 69 ? -11.189 -9.429 -5.819 1.00 66.44 69 ASP A C 1
ATOM 513 O O . ASP A 1 69 ? -12.027 -8.839 -6.502 1.00 66.44 69 ASP A O 1
ATOM 517 N N . LEU A 1 70 ? -10.185 -8.785 -5.229 1.00 67.38 70 LEU A N 1
ATOM 518 C CA . LEU A 1 70 ? -9.999 -7.337 -5.321 1.00 67.38 70 LEU A CA 1
ATOM 519 C C . LEU A 1 70 ? -9.708 -6.872 -6.746 1.00 67.38 70 LEU A C 1
ATOM 521 O O . LEU A 1 70 ? -9.993 -5.724 -7.071 1.00 67.38 70 LEU A O 1
ATOM 525 N N . SER A 1 71 ? -9.212 -7.764 -7.609 1.00 66.31 71 SER A N 1
ATOM 526 C CA . SER A 1 71 ? -9.041 -7.496 -9.039 1.00 66.31 71 SER A CA 1
ATOM 527 C C . SER A 1 71 ? -10.377 -7.371 -9.781 1.00 66.31 71 SER A C 1
ATOM 529 O O . SER A 1 71 ? -10.404 -6.915 -10.921 1.00 66.31 71 SER A O 1
ATOM 531 N N . THR A 1 72 ? -11.490 -7.752 -9.143 1.00 68.38 72 THR A N 1
ATOM 532 C CA . THR A 1 72 ? -12.854 -7.612 -9.677 1.00 68.38 72 THR A CA 1
ATOM 533 C C . THR A 1 72 ? -13.624 -6.435 -9.081 1.00 68.38 72 THR A C 1
ATOM 535 O O . THR A 1 72 ? -14.726 -6.137 -9.544 1.00 68.38 72 THR A O 1
ATOM 538 N N . ILE A 1 73 ? -13.060 -5.756 -8.074 1.00 73.50 73 ILE A N 1
ATOM 539 C CA . ILE A 1 73 ? -13.672 -4.564 -7.489 1.00 73.50 73 ILE A CA 1
ATOM 540 C C . ILE A 1 73 ? -13.412 -3.383 -8.419 1.00 73.50 73 ILE A C 1
ATOM 542 O O . ILE A 1 73 ? -12.273 -2.988 -8.658 1.00 73.50 73 ILE A O 1
ATOM 546 N N . ASP A 1 74 ? -14.496 -2.807 -8.925 1.00 77.31 74 ASP A N 1
ATOM 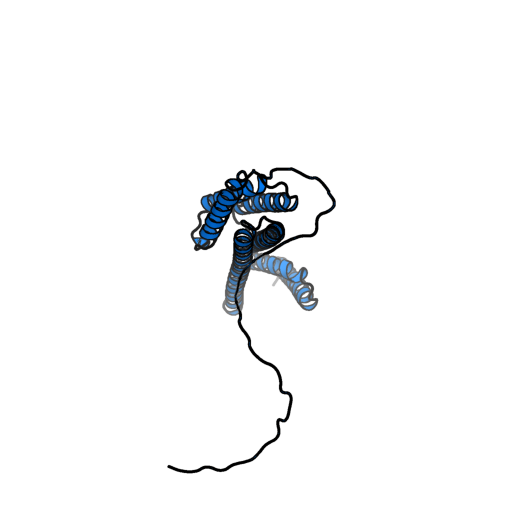547 C CA . ASP A 1 74 ? -14.453 -1.573 -9.694 1.00 77.31 74 ASP A CA 1
ATOM 548 C C . ASP A 1 74 ? -13.961 -0.395 -8.817 1.00 77.31 74 ASP A C 1
ATOM 550 O O . ASP A 1 74 ? -14.295 -0.331 -7.626 1.00 77.31 74 ASP A O 1
ATOM 554 N N . PRO A 1 75 ? -13.171 0.547 -9.368 1.00 77.12 75 PRO A N 1
ATOM 555 C CA . PRO A 1 75 ? -12.655 1.698 -8.630 1.00 77.12 75 PRO A CA 1
ATOM 556 C C . PRO A 1 75 ? -13.730 2.518 -7.902 1.00 77.12 75 PRO A C 1
ATOM 558 O O . PRO A 1 75 ? -13.474 2.954 -6.780 1.00 77.12 75 PRO A O 1
ATOM 561 N N . ASP A 1 76 ? -14.926 2.703 -8.465 1.00 78.88 76 ASP A N 1
ATOM 562 C CA . ASP A 1 76 ? -16.018 3.408 -7.787 1.00 78.88 76 ASP A CA 1
ATOM 563 C C . ASP A 1 76 ? -16.509 2.612 -6.567 1.00 78.88 76 ASP A C 1
ATOM 565 O O . ASP A 1 76 ? -16.689 3.178 -5.488 1.00 78.88 76 ASP A O 1
ATOM 569 N N . THR A 1 77 ? -16.601 1.283 -6.677 1.00 80.31 77 THR A N 1
ATOM 570 C CA . THR A 1 77 ? -16.968 0.405 -5.546 1.00 80.31 77 THR A CA 1
ATOM 571 C C . THR A 1 77 ? -15.908 0.432 -4.437 1.00 80.31 77 THR A C 1
ATOM 573 O O . THR A 1 77 ? -16.237 0.464 -3.246 1.00 80.31 77 THR A O 1
ATOM 576 N N . ALA A 1 78 ? -14.622 0.460 -4.799 1.00 79.00 78 ALA A N 1
ATOM 577 C CA . ALA A 1 78 ? -13.530 0.602 -3.836 1.00 79.00 78 ALA A CA 1
ATOM 578 C C . ALA A 1 78 ? -13.592 1.957 -3.109 1.00 79.00 78 ALA A C 1
ATOM 580 O O . ALA A 1 78 ? -13.431 2.018 -1.887 1.00 79.00 78 ALA A O 1
ATOM 581 N N . LEU A 1 79 ? -13.871 3.040 -3.840 1.00 84.81 79 LEU A N 1
ATOM 582 C CA . LEU A 1 79 ? -14.024 4.381 -3.274 1.00 84.81 79 LEU A CA 1
ATOM 583 C C . LEU A 1 79 ? -15.232 4.467 -2.328 1.00 84.81 79 LEU A C 1
ATOM 585 O O . LEU A 1 79 ? -15.089 5.008 -1.232 1.00 84.81 79 LEU A O 1
ATOM 589 N N . GLU A 1 80 ? -16.375 3.880 -2.689 1.00 86.06 80 GLU A N 1
ATOM 590 C CA . GLU A 1 80 ? -17.563 3.805 -1.823 1.00 86.06 80 GLU A CA 1
ATOM 591 C C . GLU A 1 80 ? -17.303 3.002 -0.539 1.00 86.06 80 GLU A C 1
ATOM 593 O O . GLU A 1 80 ? -17.730 3.392 0.553 1.00 86.06 80 GLU A O 1
ATOM 598 N N . THR A 1 81 ? -16.551 1.904 -0.648 1.00 83.50 81 THR A N 1
ATOM 599 C CA . THR A 1 81 ? -16.130 1.078 0.495 1.00 83.50 81 THR A CA 1
ATOM 600 C C . THR A 1 81 ? -15.265 1.899 1.462 1.00 83.50 81 THR A C 1
ATOM 602 O O . THR A 1 81 ? -15.508 1.913 2.672 1.00 83.50 81 THR A O 1
ATOM 605 N N . ILE A 1 82 ? -14.305 2.667 0.934 1.00 85.94 82 ILE A N 1
ATOM 606 C CA . ILE A 1 82 ? -13.456 3.575 1.723 1.00 85.94 82 ILE A CA 1
ATOM 607 C C . ILE A 1 82 ? -14.283 4.689 2.373 1.00 85.94 82 ILE A C 1
ATOM 609 O O . ILE A 1 82 ? -14.092 4.980 3.556 1.00 85.94 82 ILE A O 1
ATOM 613 N N . ASP A 1 83 ? -15.219 5.297 1.641 1.00 86.75 83 ASP A N 1
ATOM 614 C CA . ASP A 1 83 ? -16.086 6.359 2.162 1.00 86.75 83 ASP A CA 1
ATOM 615 C C . ASP A 1 83 ? -17.018 5.847 3.272 1.00 86.75 83 ASP A C 1
ATOM 617 O O . ASP A 1 83 ? -17.248 6.551 4.265 1.00 86.75 83 ASP A O 1
ATOM 621 N N . THR A 1 84 ? -17.492 4.604 3.160 1.00 84.62 84 THR A N 1
ATOM 622 C CA . THR A 1 84 ? -18.277 3.926 4.203 1.00 84.62 84 THR A CA 1
ATOM 623 C C . THR A 1 84 ? -17.444 3.734 5.467 1.00 84.62 84 THR A C 1
ATOM 625 O O . THR A 1 84 ? -17.869 4.130 6.555 1.00 84.62 84 THR A O 1
ATOM 628 N N . PHE A 1 85 ? -16.220 3.212 5.334 1.00 84.44 85 PHE A N 1
ATOM 629 C CA . PHE A 1 85 ? -15.340 2.997 6.483 1.00 84.44 85 PHE A CA 1
ATOM 630 C C . PHE A 1 85 ? -14.922 4.317 7.149 1.00 84.44 85 PHE A C 1
ATOM 632 O O . PHE A 1 85 ? -14.958 4.460 8.371 1.00 84.44 85 PHE A O 1
ATOM 639 N N . HIS A 1 86 ? -14.624 5.338 6.351 1.00 86.31 86 HIS A N 1
ATOM 640 C CA . HIS A 1 86 ? -14.328 6.681 6.840 1.00 86.31 86 HIS A CA 1
ATOM 641 C C . HIS A 1 86 ? -15.532 7.321 7.556 1.00 86.31 86 HIS A C 1
ATOM 643 O O . HIS A 1 86 ? -15.361 8.019 8.560 1.00 86.31 86 HIS A O 1
ATOM 649 N N . SER A 1 87 ? -16.755 7.073 7.080 1.00 84.81 87 SER A N 1
ATOM 650 C CA . SER A 1 87 ? -17.980 7.544 7.735 1.00 84.81 87 SER A CA 1
ATOM 651 C C . SER A 1 87 ? -18.213 6.847 9.073 1.00 84.81 87 SER A C 1
ATOM 653 O O . SER A 1 87 ? -18.572 7.519 10.038 1.00 84.81 87 SER A O 1
ATOM 655 N N . LEU A 1 88 ? -17.929 5.545 9.172 1.00 81.25 88 LEU A N 1
ATOM 656 C CA . LEU A 1 88 ? -17.983 4.807 10.436 1.00 81.25 88 LEU A CA 1
ATOM 657 C C . LEU A 1 88 ? -17.012 5.403 11.470 1.00 81.25 88 LEU A C 1
ATOM 659 O O . LEU A 1 88 ? -17.395 5.687 12.604 1.00 81.25 88 LEU A O 1
ATOM 663 N N . LEU A 1 89 ? -15.776 5.695 11.060 1.00 81.19 89 LEU A N 1
ATOM 664 C CA . LEU A 1 89 ? -14.743 6.231 11.954 1.00 81.19 89 LEU A CA 1
ATOM 665 C C . LEU A 1 89 ? -15.016 7.662 12.426 1.00 81.19 89 LEU A C 1
ATOM 667 O O . LEU A 1 89 ? -14.629 8.025 13.535 1.00 81.19 89 LEU A O 1
ATOM 671 N N . LYS A 1 90 ? -15.719 8.477 11.634 1.00 77.38 90 LYS A N 1
ATOM 672 C CA . LYS A 1 90 ? -16.073 9.858 12.009 1.00 77.38 90 LYS A CA 1
ATOM 673 C C . LYS A 1 90 ? -16.986 9.969 13.226 1.00 77.38 90 LYS A C 1
ATOM 675 O O . LYS A 1 90 ? -16.994 11.017 13.870 1.00 77.38 90 LYS A O 1
ATOM 680 N N . HIS A 1 91 ? -17.755 8.927 13.522 1.00 70.69 91 HIS A N 1
ATOM 681 C CA . HIS A 1 91 ? -18.616 8.890 14.702 1.00 70.69 91 HIS A CA 1
ATOM 682 C C . HIS A 1 91 ? -17.827 8.539 15.974 1.00 70.69 91 HIS A C 1
ATOM 684 O O . HIS A 1 91 ? -18.293 8.807 17.083 1.00 70.69 91 HIS A O 1
ATOM 690 N N . SER A 1 92 ? -16.603 8.019 15.828 1.00 69.94 92 SER A N 1
ATOM 691 C CA . SER A 1 92 ? -15.721 7.711 16.949 1.00 69.94 92 SER A CA 1
ATOM 692 C C . SER A 1 92 ? -15.075 8.973 17.526 1.00 69.94 92 SER A C 1
ATOM 694 O O . SER A 1 92 ? -14.608 9.864 16.813 1.00 69.94 92 SER A O 1
ATOM 696 N N . LYS A 1 93 ? -15.024 9.052 18.860 1.00 71.12 93 LYS A N 1
ATOM 697 C CA . LYS A 1 93 ? -14.350 10.142 19.590 1.00 71.12 93 LYS A CA 1
ATOM 698 C C . LYS A 1 93 ? -12.851 9.896 19.784 1.00 71.12 93 LYS A C 1
ATOM 700 O O . LYS A 1 93 ? -12.173 10.783 20.302 1.00 71.12 93 LYS A O 1
ATOM 705 N N . GLN A 1 94 ? -12.354 8.732 19.372 1.00 73.00 94 GLN A N 1
ATOM 706 C CA . GLN A 1 94 ? -10.968 8.326 19.575 1.00 73.00 94 GLN A CA 1
ATOM 707 C C . GLN A 1 94 ? -10.015 9.109 18.652 1.00 73.00 94 GLN A C 1
ATOM 709 O O . GLN A 1 94 ? -10.329 9.292 17.469 1.00 73.00 94 GLN A O 1
ATOM 714 N N . PRO A 1 95 ? -8.875 9.618 19.155 1.00 77.50 95 PRO A N 1
ATOM 715 C CA . PRO A 1 95 ? -7.877 10.285 18.320 1.00 77.50 95 PRO A CA 1
ATOM 716 C C . PRO A 1 95 ? -7.297 9.355 17.245 1.00 77.50 95 PRO A C 1
ATOM 718 O O . PRO A 1 95 ? -7.140 9.787 16.105 1.00 77.50 95 PRO A O 1
ATOM 721 N N . GLU A 1 96 ? -7.109 8.076 17.555 1.00 79.00 96 GLU A N 1
ATOM 722 C CA . GLU A 1 96 ? -6.610 7.043 16.640 1.00 79.00 96 GLU A CA 1
ATOM 723 C C . GLU A 1 96 ? -7.575 6.845 15.457 1.00 79.00 96 GLU A C 1
ATOM 725 O O . GLU A 1 96 ? -7.165 6.739 14.302 1.00 79.00 96 GLU A O 1
ATOM 730 N N . ALA A 1 97 ? -8.889 6.915 15.706 1.00 81.88 97 ALA A N 1
ATOM 731 C CA . ALA A 1 97 ? -9.900 6.847 14.648 1.00 81.88 97 ALA A CA 1
ATOM 732 C C . ALA A 1 97 ? -9.844 8.053 13.692 1.00 81.88 97 ALA A C 1
ATOM 734 O O . ALA A 1 97 ? -10.190 7.925 12.515 1.00 81.88 97 ALA A O 1
ATOM 735 N N . LYS A 1 98 ? -9.385 9.223 14.161 1.00 83.69 98 LYS A N 1
ATOM 736 C CA . LYS A 1 98 ? -9.177 10.404 13.303 1.00 83.69 98 LYS A CA 1
ATOM 737 C C . LYS A 1 98 ? -7.938 10.262 12.425 1.00 83.69 98 LYS A C 1
ATOM 739 O O . LYS A 1 98 ? -7.956 10.738 11.286 1.00 83.69 98 LYS A O 1
ATOM 744 N N . GLU A 1 99 ? -6.885 9.635 12.938 1.00 84.56 99 GLU A N 1
ATOM 745 C CA . GLU A 1 99 ? -5.693 9.316 12.150 1.00 84.56 99 GLU A CA 1
ATOM 746 C C . GLU A 1 99 ? -6.031 8.297 11.062 1.00 84.56 99 GLU A C 1
ATOM 748 O O . GLU A 1 99 ? -5.785 8.573 9.887 1.00 84.56 99 GLU A O 1
ATOM 753 N N . LEU A 1 100 ? -6.735 7.216 11.414 1.00 86.00 100 LEU A N 1
ATOM 754 C CA . LEU A 1 100 ? -7.205 6.226 10.442 1.00 86.00 100 LEU A CA 1
ATOM 755 C C . LEU A 1 100 ? -8.127 6.859 9.382 1.00 86.00 100 LEU A C 1
ATOM 757 O O . LEU A 1 100 ? -7.962 6.629 8.185 1.00 86.00 100 LEU A O 1
ATOM 761 N N . ALA A 1 101 ? -9.055 7.732 9.789 1.00 86.19 101 ALA A N 1
ATOM 762 C CA . ALA A 1 101 ? -9.904 8.479 8.858 1.00 86.19 101 ALA A CA 1
ATOM 763 C C . ALA A 1 101 ? -9.096 9.378 7.899 1.00 86.19 101 ALA A C 1
ATOM 765 O O . ALA A 1 101 ? -9.476 9.561 6.740 1.00 86.19 101 ALA A O 1
ATOM 766 N N . SER A 1 102 ? -7.982 9.944 8.364 1.00 86.69 102 SER A N 1
ATOM 767 C CA . SER A 1 102 ? -7.090 10.749 7.524 1.00 86.69 102 SER A CA 1
ATOM 768 C C . SER A 1 102 ? -6.341 9.875 6.520 1.00 86.69 102 SER A C 1
ATOM 770 O O . SER A 1 102 ? -6.340 10.196 5.331 1.00 86.69 102 SER A O 1
ATOM 772 N N . GLY A 1 103 ? -5.816 8.729 6.957 1.00 85.94 103 GLY A N 1
ATOM 773 C CA . GLY A 1 103 ? -5.169 7.770 6.066 1.00 85.94 103 GLY A CA 1
ATOM 774 C C . GLY A 1 103 ? -6.122 7.204 5.002 1.00 85.94 103 GLY A C 1
ATOM 775 O O . GLY A 1 103 ? -5.736 7.065 3.843 1.00 85.94 103 GLY A O 1
ATOM 776 N N . LEU A 1 104 ? -7.401 6.980 5.331 1.00 88.69 104 LEU A N 1
ATOM 777 C CA . LEU A 1 104 ? -8.417 6.577 4.347 1.00 88.69 104 LEU A CA 1
ATOM 778 C C . LEU A 1 104 ? -8.653 7.640 3.267 1.00 88.69 104 LEU A C 1
ATOM 780 O O . LEU A 1 104 ? -8.859 7.302 2.101 1.00 88.69 104 LEU A O 1
ATOM 784 N N . LYS A 1 105 ? -8.579 8.931 3.610 1.00 88.62 105 LYS A N 1
ATOM 785 C CA . LYS A 1 105 ? -8.622 9.994 2.593 1.00 88.62 105 LYS A CA 1
ATOM 786 C C . LYS A 1 105 ? -7.397 9.976 1.696 1.00 88.62 105 LYS A C 1
ATOM 788 O O . LYS A 1 105 ? -7.519 10.288 0.513 1.00 88.62 105 LYS A O 1
ATOM 793 N N . ASP A 1 106 ? -6.228 9.672 2.239 1.00 87.62 106 ASP A N 1
ATOM 794 C CA . ASP A 1 106 ? -5.015 9.578 1.434 1.00 87.62 106 ASP A CA 1
ATOM 795 C C . ASP A 1 106 ? -5.079 8.370 0.494 1.00 87.62 106 ASP A C 1
ATOM 797 O O . ASP A 1 106 ? -4.771 8.518 -0.689 1.00 87.62 106 ASP A O 1
ATOM 801 N N . LEU A 1 107 ? -5.646 7.250 0.951 1.00 87.38 107 LEU A N 1
ATOM 802 C CA . LEU A 1 107 ? -5.953 6.093 0.109 1.00 87.38 107 LEU A CA 1
ATOM 803 C C . LEU A 1 107 ? -6.914 6.468 -1.028 1.00 87.38 107 LEU A C 1
ATOM 805 O O . LEU A 1 107 ? -6.649 6.180 -2.194 1.00 87.38 107 LEU A O 1
ATOM 809 N N . GLN A 1 108 ? -7.981 7.205 -0.713 1.00 87.19 108 GLN A N 1
ATOM 810 C CA . GLN A 1 108 ? -8.937 7.705 -1.704 1.00 87.19 108 GLN A CA 1
ATOM 811 C C . GLN A 1 108 ? -8.272 8.625 -2.745 1.00 87.19 108 GLN A C 1
ATOM 813 O O . GLN A 1 108 ? -8.632 8.602 -3.923 1.00 87.19 108 GLN A O 1
ATOM 818 N N . LYS A 1 109 ? -7.305 9.457 -2.334 1.00 87.62 109 LYS A N 1
ATOM 819 C CA . LYS A 1 109 ? -6.542 10.315 -3.256 1.00 87.62 109 LYS A CA 1
ATOM 820 C C . LYS A 1 109 ? -5.608 9.503 -4.144 1.00 87.62 109 LYS A C 1
ATOM 822 O O . LYS A 1 109 ? -5.484 9.853 -5.314 1.00 87.62 109 LYS A O 1
ATOM 827 N N . LEU A 1 110 ? -4.951 8.472 -3.606 1.00 85.00 110 LEU A N 1
ATOM 828 C CA . LEU A 1 110 ? -4.080 7.589 -4.385 1.00 85.00 110 LEU A CA 1
ATOM 829 C C . LEU A 1 110 ? -4.878 6.860 -5.465 1.00 85.00 110 LEU A C 1
ATOM 831 O O . LEU A 1 110 ? -4.502 6.935 -6.628 1.00 85.00 110 LEU A O 1
ATOM 835 N N . LEU A 1 111 ? -6.027 6.276 -5.118 1.00 84.50 111 LEU A N 1
ATOM 836 C CA . LEU A 1 111 ? -6.893 5.571 -6.074 1.00 84.50 111 LEU A CA 1
ATOM 837 C C . LEU A 1 111 ? -7.469 6.472 -7.177 1.00 84.50 111 LEU A C 1
ATOM 839 O O . LEU A 1 111 ? -7.798 5.992 -8.254 1.00 84.50 111 LEU A O 1
ATOM 843 N N . LYS A 1 112 ? -7.573 7.785 -6.939 1.00 86.00 112 LYS A N 1
ATOM 844 C CA . LYS A 1 112 ? -8.001 8.769 -7.952 1.00 86.00 112 LYS A CA 1
ATOM 845 C C . LYS A 1 112 ? -6.880 9.196 -8.905 1.00 86.00 112 LYS A C 1
ATOM 847 O O . LYS A 1 112 ? -7.134 9.965 -9.835 1.00 86.00 112 LYS A O 1
ATOM 852 N N . ARG A 1 113 ? -5.635 8.769 -8.671 1.00 84.00 113 ARG A N 1
ATOM 853 C CA . ARG A 1 113 ? -4.531 9.001 -9.613 1.00 84.00 113 ARG A CA 1
ATOM 854 C C . ARG A 1 113 ? -4.708 8.093 -10.829 1.00 84.00 113 ARG A C 1
ATOM 856 O O . ARG A 1 113 ? -5.300 7.029 -10.737 1.00 84.00 113 ARG A O 1
ATOM 863 N N . LYS A 1 114 ? -4.180 8.526 -11.976 1.00 71.19 114 LYS A N 1
ATOM 864 C CA . LYS A 1 114 ? -4.306 7.793 -13.245 1.00 71.19 114 LYS A CA 1
ATOM 865 C C . LYS A 1 114 ? -3.630 6.413 -13.198 1.00 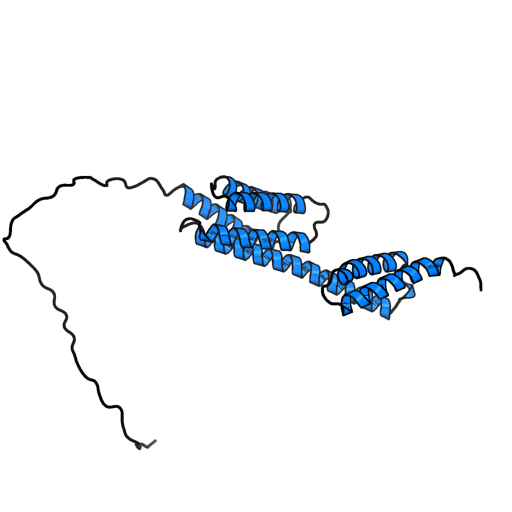71.19 114 LYS A C 1
ATOM 867 O O . LYS A 1 114 ? -4.154 5.484 -13.793 1.00 71.19 114 LYS A O 1
ATOM 872 N N . GLU A 1 115 ? -2.510 6.313 -12.483 1.00 72.75 115 GLU A N 1
ATOM 873 C CA . GLU A 1 115 ? -1.733 5.089 -12.245 1.00 72.75 115 GLU A CA 1
ATOM 874 C C . GLU A 1 115 ? -1.140 5.168 -10.822 1.00 72.75 115 GLU A C 1
ATOM 876 O O . GLU A 1 115 ? -0.097 5.799 -10.627 1.00 72.75 115 GLU A O 1
ATOM 881 N N . PRO A 1 116 ? -1.838 4.668 -9.786 1.00 76.62 116 PRO A N 1
ATOM 882 C CA . PRO A 1 116 ? -1.250 4.534 -8.456 1.00 76.62 116 PRO A CA 1
ATOM 883 C C . PRO A 1 116 ? -0.194 3.420 -8.457 1.00 76.62 116 PRO A C 1
ATOM 885 O O . PRO A 1 116 ? -0.450 2.349 -8.995 1.00 76.62 116 PRO A O 1
ATOM 888 N N . SER A 1 117 ? 0.967 3.649 -7.832 1.00 80.31 117 SER A N 1
ATOM 889 C CA . SER A 1 117 ? 1.935 2.568 -7.585 1.00 80.31 117 SER A CA 1
ATOM 890 C C . SER A 1 117 ? 1.324 1.558 -6.617 1.00 80.31 117 SER A C 1
ATOM 892 O O . SER A 1 117 ? 0.840 1.937 -5.547 1.00 80.31 117 SER A O 1
ATOM 894 N N . GLY A 1 118 ? 1.350 0.283 -6.990 1.00 79.81 118 GLY A N 1
ATOM 895 C CA . GLY A 1 118 ? 0.942 -0.849 -6.169 1.00 79.81 118 GLY A CA 1
ATOM 896 C C . GLY A 1 118 ? 1.767 -0.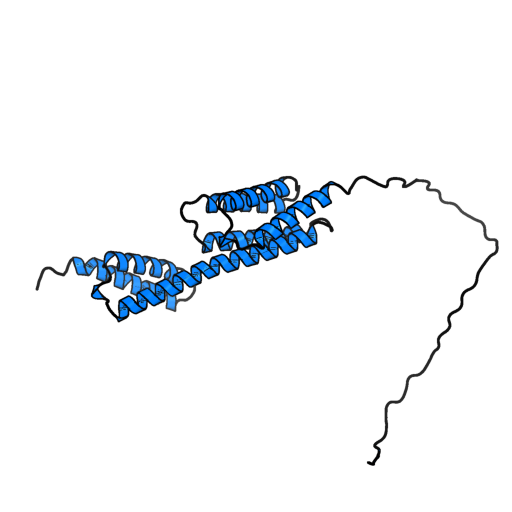967 -4.891 1.00 79.81 118 GLY A C 1
ATOM 897 O O . GLY A 1 118 ? 1.207 -1.320 -3.857 1.00 79.81 118 GLY A O 1
ATOM 898 N N . HIS A 1 119 ? 3.045 -0.580 -4.912 1.00 78.31 119 HIS A N 1
ATOM 899 C CA . HIS A 1 119 ? 3.880 -0.498 -3.715 1.00 78.31 119 HIS A CA 1
ATOM 900 C C . HIS A 1 119 ? 3.418 0.612 -2.757 1.00 78.31 119 HIS A C 1
ATOM 902 O O . HIS A 1 119 ? 3.113 0.328 -1.600 1.00 78.31 119 HIS A O 1
ATOM 908 N N . GLU A 1 120 ? 3.269 1.858 -3.237 1.00 83.00 120 GLU A N 1
ATOM 909 C CA . GLU A 1 120 ? 2.768 2.973 -2.406 1.00 83.00 120 GLU A CA 1
ATOM 910 C C . GLU A 1 120 ? 1.359 2.688 -1.860 1.00 83.00 120 GLU A C 1
ATOM 912 O O . GLU A 1 120 ? 1.039 2.988 -0.706 1.00 83.00 120 GLU A O 1
ATOM 917 N N . LEU A 1 121 ? 0.502 2.109 -2.703 1.00 85.50 121 LEU A N 1
ATOM 918 C CA . LEU A 1 121 ? -0.862 1.742 -2.353 1.00 85.50 121 LEU A CA 1
ATOM 919 C C . LEU A 1 121 ? -0.880 0.591 -1.339 1.00 85.50 121 LEU A C 1
ATOM 921 O O . LEU A 1 121 ? -1.624 0.642 -0.359 1.00 85.50 121 LEU A O 1
ATOM 925 N N . GLY A 1 122 ? -0.041 -0.421 -1.553 1.00 86.12 122 GLY A N 1
ATOM 926 C CA . GLY A 1 122 ? 0.105 -1.579 -0.685 1.00 86.12 122 GLY A CA 1
ATOM 927 C C . GLY A 1 122 ? 0.590 -1.194 0.708 1.00 86.12 122 GLY A C 1
ATOM 928 O O . GLY A 1 122 ? -0.041 -1.585 1.691 1.00 86.12 122 GLY A O 1
ATOM 929 N N . ASP A 1 123 ? 1.620 -0.353 0.802 1.00 88.44 123 ASP A N 1
ATOM 930 C CA . ASP A 1 123 ? 2.159 0.143 2.072 1.00 88.44 123 ASP A CA 1
ATOM 931 C C . ASP A 1 123 ? 1.130 0.954 2.859 1.00 88.44 123 ASP A C 1
ATOM 933 O O . ASP A 1 123 ? 0.947 0.741 4.062 1.00 88.44 123 ASP A O 1
ATOM 937 N N . LEU A 1 124 ? 0.393 1.842 2.183 1.00 89.75 124 LEU A N 1
ATOM 938 C CA . LEU A 1 124 ? -0.662 2.605 2.841 1.00 89.75 124 LEU A CA 1
ATOM 939 C C . LEU A 1 124 ? -1.775 1.686 3.361 1.00 89.75 124 LEU A C 1
ATOM 941 O O . LEU A 1 124 ? -2.228 1.851 4.492 1.00 89.75 124 LEU A O 1
ATOM 945 N N . ILE A 1 125 ? -2.203 0.694 2.574 1.00 89.69 125 ILE A N 1
ATOM 946 C CA . ILE A 1 125 ? -3.221 -0.277 3.000 1.00 89.69 125 ILE A CA 1
ATOM 947 C C . ILE A 1 125 ? -2.711 -1.133 4.175 1.00 89.69 125 ILE A C 1
ATOM 949 O O . ILE A 1 125 ? -3.485 -1.428 5.090 1.00 89.69 125 ILE A O 1
ATOM 953 N N . VAL A 1 126 ? -1.424 -1.502 4.196 1.00 90.50 126 VAL A N 1
ATOM 954 C CA . VAL A 1 126 ? -0.802 -2.186 5.343 1.00 90.50 126 VAL A CA 1
ATOM 955 C C . VAL A 1 126 ? -0.898 -1.329 6.596 1.00 90.50 126 VAL A C 1
ATOM 957 O O . VAL A 1 126 ? -1.400 -1.817 7.611 1.00 90.50 126 VAL A O 1
ATOM 960 N N . HIS A 1 127 ? -0.490 -0.064 6.505 1.00 91.44 127 HIS A N 1
ATOM 961 C CA . HIS A 1 127 ? -0.508 0.867 7.628 1.00 91.44 127 HIS A CA 1
ATOM 962 C C . HIS A 1 127 ? -1.929 1.094 8.168 1.00 91.44 127 HIS A C 1
ATOM 964 O O . HIS A 1 127 ? -2.162 1.041 9.374 1.00 91.44 127 HIS A O 1
ATOM 970 N N . LEU A 1 128 ? -2.911 1.250 7.275 1.00 91.19 128 LEU A N 1
ATOM 971 C CA . LEU A 1 128 ? -4.325 1.351 7.648 1.00 91.19 128 LEU A CA 1
ATOM 972 C C . LEU A 1 128 ? -4.831 0.083 8.347 1.00 91.19 128 LEU A C 1
ATOM 974 O O . LEU A 1 128 ? -5.607 0.166 9.301 1.00 91.19 128 LEU A O 1
ATOM 978 N N . GLY A 1 129 ? -4.393 -1.095 7.896 1.00 90.62 129 GLY A N 1
ATOM 979 C CA . GLY A 1 129 ? -4.708 -2.363 8.548 1.00 90.62 129 GLY A CA 1
ATOM 980 C C . GLY A 1 129 ? -4.151 -2.449 9.968 1.00 90.62 129 GLY A C 1
ATOM 981 O O . GLY A 1 129 ? -4.867 -2.862 10.881 1.00 90.62 129 GLY A O 1
ATOM 982 N N . GLU A 1 130 ? -2.917 -1.991 10.176 1.00 92.25 130 GLU A N 1
ATOM 983 C CA . GLU A 1 130 ? -2.269 -1.933 11.491 1.00 92.25 130 GLU A CA 1
ATOM 984 C C . GLU A 1 130 ? -2.990 -0.963 12.436 1.00 92.25 130 GLU A C 1
ATOM 986 O O . GLU A 1 130 ? -3.384 -1.365 13.530 1.00 92.25 130 GLU A O 1
ATOM 991 N N . GLN A 1 131 ? -3.292 0.256 11.983 1.00 91.62 131 GLN A N 1
ATOM 992 C CA . GLN A 1 131 ? -4.087 1.222 12.753 1.00 91.62 131 GLN A CA 1
ATOM 993 C C . GLN A 1 131 ? -5.487 0.683 13.093 1.00 91.62 131 GLN A C 1
ATOM 995 O O . GLN A 1 131 ? -5.999 0.892 14.193 1.00 91.62 131 GLN A O 1
ATOM 1000 N N . THR A 1 132 ? -6.110 -0.064 12.176 1.00 89.25 132 THR A N 1
ATOM 1001 C CA . THR A 1 132 ? -7.412 -0.705 12.426 1.00 89.25 132 THR A CA 1
ATOM 1002 C C . THR A 1 132 ? -7.315 -1.770 13.529 1.00 89.25 132 THR A C 1
ATOM 1004 O O . THR A 1 132 ? -8.215 -1.875 14.364 1.00 89.25 132 THR A O 1
ATOM 1007 N N . ILE A 1 133 ? -6.218 -2.537 13.579 1.00 90.31 133 ILE A N 1
ATOM 1008 C CA . ILE A 1 133 ? -5.936 -3.512 14.648 1.00 90.31 133 ILE A CA 1
ATOM 1009 C C . ILE A 1 133 ? -5.716 -2.803 15.991 1.00 90.31 133 ILE A C 1
ATOM 1011 O O . ILE A 1 133 ? -6.215 -3.288 17.011 1.00 90.31 133 ILE A O 1
ATOM 1015 N N . GLU A 1 134 ? -4.999 -1.678 16.001 1.00 89.12 134 GLU A N 1
ATOM 1016 C CA . GLU A 1 134 ? -4.765 -0.876 17.209 1.00 89.12 134 GLU A CA 1
ATOM 1017 C C . GLU A 1 134 ? -6.075 -0.328 17.777 1.00 89.12 134 GLU A C 1
ATOM 1019 O O . GLU A 1 134 ? -6.389 -0.588 18.937 1.00 89.12 134 GLU A O 1
ATOM 1024 N N . ILE A 1 135 ? -6.912 0.294 16.939 1.00 87.06 135 ILE A N 1
ATOM 1025 C CA . ILE A 1 135 ? -8.238 0.794 17.342 1.00 87.06 135 ILE A CA 1
ATOM 1026 C C . ILE A 1 135 ? -9.117 -0.340 17.884 1.00 87.06 135 ILE A C 1
ATOM 1028 O O . ILE A 1 135 ? -9.860 -0.156 18.847 1.00 87.06 135 ILE A O 1
ATOM 1032 N N . ALA A 1 136 ? -9.015 -1.544 17.314 1.00 86.56 136 ALA A N 1
ATOM 1033 C CA . ALA A 1 136 ? -9.729 -2.710 17.823 1.00 86.56 136 ALA A CA 1
ATOM 1034 C C . ALA A 1 136 ? -9.288 -3.120 19.242 1.00 86.56 136 ALA A C 1
ATOM 1036 O O . ALA A 1 136 ? -10.046 -3.768 19.967 1.00 86.56 136 ALA A O 1
ATOM 1037 N N . GLY A 1 137 ? -8.058 -2.784 19.641 1.00 83.50 137 GLY A N 1
ATOM 1038 C CA . GLY A 1 137 ? -7.533 -2.998 20.987 1.00 83.50 137 GLY A CA 1
ATOM 1039 C C . GLY A 1 137 ? -8.380 -2.309 22.056 1.00 83.50 137 GLY A C 1
ATOM 1040 O O . GLY A 1 137 ? -8.713 -2.957 23.057 1.00 83.50 137 GLY A O 1
ATOM 1041 N N . ASP A 1 138 ? -8.793 -1.076 21.766 1.00 82.75 138 ASP A N 1
ATOM 1042 C CA . ASP A 1 138 ? -9.528 -0.173 22.659 1.00 82.75 138 ASP A CA 1
ATOM 1043 C C . ASP A 1 138 ? -11.033 -0.081 22.354 1.00 82.75 138 ASP A C 1
ATOM 1045 O O . ASP A 1 138 ? -11.777 0.590 23.071 1.00 82.75 138 ASP A O 1
ATOM 1049 N N . ALA A 1 139 ? -11.499 -0.764 21.306 1.00 80.25 139 ALA A N 1
ATOM 1050 C CA . ALA A 1 139 ? -12.907 -0.823 20.934 1.00 80.25 139 ALA A CA 1
ATOM 1051 C C . ALA A 1 139 ? -13.754 -1.650 21.917 1.00 80.25 139 ALA A C 1
ATOM 1053 O O . ALA A 1 139 ? -13.274 -2.569 22.595 1.00 80.25 139 ALA A O 1
ATOM 1054 N N . ASP A 1 140 ? -15.058 -1.368 21.930 1.00 80.69 140 ASP A N 1
ATOM 1055 C CA . ASP A 1 140 ? -16.047 -2.136 22.678 1.00 80.69 140 ASP A CA 1
ATOM 1056 C C . ASP A 1 140 ? -16.014 -3.629 22.320 1.00 80.69 140 ASP A C 1
ATOM 1058 O O . ASP A 1 140 ? -15.668 -4.039 21.206 1.00 80.69 140 ASP A O 1
ATOM 1062 N N . LYS A 1 141 ? -16.404 -4.479 23.281 1.00 77.44 141 LYS A N 1
ATOM 1063 C CA . LYS A 1 141 ? -16.294 -5.947 23.161 1.00 77.44 141 LYS A CA 1
ATOM 1064 C C . LYS A 1 141 ? -16.970 -6.515 21.904 1.00 77.44 141 LYS A C 1
ATOM 1066 O O . LYS A 1 141 ? -16.531 -7.559 21.431 1.00 77.44 141 LYS A O 1
ATOM 1071 N N . GLY A 1 142 ? -18.010 -5.855 21.388 1.00 78.75 142 GLY A N 1
ATOM 1072 C CA . GLY A 1 142 ? -18.709 -6.255 20.162 1.00 78.75 142 GLY A CA 1
ATOM 1073 C C . GLY A 1 142 ? -17.939 -5.944 18.874 1.00 78.75 142 GLY A C 1
ATOM 1074 O O . GLY A 1 142 ? -17.959 -6.748 17.949 1.00 78.75 142 GLY A O 1
ATOM 1075 N N . LEU A 1 143 ? -17.196 -4.835 18.840 1.00 80.44 143 LEU A N 1
ATOM 1076 C CA . LEU A 1 143 ? -16.498 -4.334 17.647 1.00 80.44 143 LEU A CA 1
ATOM 1077 C C . LEU A 1 143 ? -15.045 -4.810 17.557 1.00 80.44 143 LEU A C 1
ATOM 1079 O O . LEU A 1 143 ? -14.460 -4.842 16.475 1.00 80.44 143 LEU A O 1
ATOM 1083 N N . LYS A 1 144 ? -14.467 -5.233 18.685 1.00 86.94 144 LYS A N 1
ATOM 1084 C CA . LYS A 1 144 ? -13.080 -5.698 18.781 1.00 86.94 144 LYS A CA 1
ATOM 1085 C C . LYS A 1 144 ? -12.737 -6.817 17.797 1.00 86.94 144 LYS A C 1
ATOM 1087 O O . LYS A 1 144 ? -11.742 -6.722 17.087 1.00 86.94 144 LYS A O 1
ATOM 1092 N N . ALA A 1 145 ? -13.528 -7.889 17.759 1.00 87.19 145 ALA A N 1
ATOM 1093 C CA . ALA A 1 145 ? -13.253 -9.017 16.866 1.00 87.19 145 ALA A CA 1
ATOM 1094 C C . ALA A 1 145 ? -13.425 -8.653 15.373 1.00 87.19 145 ALA A C 1
ATOM 1096 O O . ALA A 1 145 ? -12.482 -8.901 14.619 1.00 87.19 145 ALA A O 1
ATOM 1097 N N . PRO A 1 146 ? -14.529 -8.003 14.953 1.00 85.75 146 PRO A N 1
ATOM 1098 C CA . PRO A 1 146 ? -14.694 -7.519 13.581 1.00 85.75 146 PRO A CA 1
ATOM 1099 C C . PRO A 1 146 ? -13.563 -6.591 13.115 1.00 85.75 146 PRO A C 1
ATOM 1101 O O . PRO A 1 146 ? -12.981 -6.816 12.058 1.00 85.75 146 PRO A O 1
ATOM 1104 N N . LEU A 1 147 ? -13.173 -5.594 13.920 1.00 87.06 147 LEU A N 1
ATOM 1105 C CA . LEU A 1 147 ? -12.085 -4.674 13.559 1.00 87.06 147 LEU A CA 1
ATOM 1106 C C . LEU A 1 147 ? -10.726 -5.384 13.476 1.00 87.06 147 LEU A C 1
ATOM 1108 O O . LEU A 1 147 ? -9.942 -5.119 12.568 1.00 87.06 147 LEU A O 1
ATOM 1112 N N . GLN A 1 148 ? -10.451 -6.336 14.375 1.00 89.31 148 GLN A N 1
ATOM 1113 C CA . GLN A 1 148 ? -9.247 -7.170 14.295 1.00 89.31 148 GLN A CA 1
ATOM 1114 C C . GLN A 1 148 ? -9.202 -7.995 13.003 1.00 89.31 148 GLN A C 1
ATOM 1116 O O . GLN A 1 148 ? -8.128 -8.181 12.429 1.00 89.31 148 GLN A O 1
ATOM 1121 N N . GLN A 1 149 ? -10.342 -8.529 12.555 1.00 88.56 149 GLN A N 1
ATOM 1122 C CA . GLN A 1 149 ? -10.408 -9.275 11.299 1.00 88.56 149 GLN A CA 1
ATOM 1123 C C . GLN A 1 149 ? -10.213 -8.357 10.096 1.00 88.56 149 GLN A C 1
ATOM 1125 O O . GLN A 1 149 ? -9.350 -8.649 9.266 1.00 88.56 149 GLN A O 1
ATOM 1130 N N . LEU A 1 150 ? -10.918 -7.226 10.063 1.00 86.69 150 LEU A N 1
ATOM 1131 C CA . LEU A 1 150 ? -10.787 -6.225 9.012 1.00 86.69 150 LEU A CA 1
ATOM 1132 C C . LEU A 1 150 ? -9.340 -5.744 8.870 1.00 86.69 150 LEU A C 1
ATOM 1134 O O . LEU A 1 150 ? -8.779 -5.764 7.776 1.00 86.69 150 LEU A O 1
ATOM 1138 N N . GLY A 1 151 ? -8.699 -5.373 9.979 1.00 88.00 151 GLY A N 1
ATOM 1139 C CA . GLY A 1 151 ? -7.320 -4.900 9.957 1.00 88.00 151 GLY A CA 1
ATOM 1140 C C . GLY A 1 151 ? -6.340 -5.958 9.437 1.00 88.00 151 GLY A C 1
ATOM 1141 O O . GLY A 1 151 ? -5.502 -5.661 8.591 1.00 88.00 151 GLY A O 1
ATOM 1142 N N . LYS A 1 152 ? -6.511 -7.233 9.818 1.00 89.38 152 LYS A N 1
ATOM 1143 C CA . LYS A 1 152 ? -5.711 -8.343 9.259 1.00 89.38 152 LYS A CA 1
ATOM 1144 C C . LYS A 1 152 ? -5.929 -8.530 7.761 1.00 89.38 152 LYS A C 1
ATOM 1146 O O . LYS A 1 152 ? -4.977 -8.861 7.052 1.00 89.38 152 LYS A O 1
ATOM 1151 N N . GLN A 1 153 ? -7.161 -8.364 7.282 1.00 88.19 153 GLN A N 1
ATOM 1152 C CA . GLN A 1 153 ? -7.463 -8.439 5.855 1.00 88.19 153 GLN A CA 1
ATOM 1153 C C . GLN A 1 153 ? -6.776 -7.305 5.104 1.00 88.19 153 GLN A C 1
ATOM 1155 O O . GLN A 1 153 ? -6.043 -7.594 4.165 1.00 88.19 153 GLN A O 1
ATOM 1160 N N . LEU A 1 154 ? -6.917 -6.060 5.565 1.00 87.88 154 LEU A N 1
ATOM 1161 C CA . LEU A 1 154 ? -6.229 -4.902 4.992 1.00 87.88 154 LEU A CA 1
ATOM 1162 C C . LEU A 1 154 ? -4.715 -5.141 4.929 1.00 87.88 154 LEU A C 1
ATOM 1164 O O . LEU A 1 154 ? -4.130 -5.089 3.852 1.00 87.88 154 LEU A O 1
ATOM 1168 N N . THR A 1 155 ? -4.085 -5.560 6.028 1.00 88.69 155 THR A N 1
ATOM 1169 C CA . THR A 1 155 ? -2.649 -5.877 6.029 1.00 88.69 155 THR A CA 1
ATOM 1170 C C . THR A 1 155 ? -2.281 -6.982 5.032 1.00 88.69 155 THR A C 1
ATOM 1172 O O . THR A 1 155 ? -1.247 -6.903 4.368 1.00 88.69 155 THR A O 1
ATOM 1175 N N . LYS A 1 156 ? -3.102 -8.030 4.895 1.00 86.81 156 LYS A N 1
ATOM 1176 C CA . LYS A 1 156 ? -2.859 -9.106 3.921 1.00 86.81 156 LYS A CA 1
ATOM 1177 C C . LYS A 1 156 ? -2.972 -8.601 2.481 1.00 86.81 156 LYS A C 1
ATOM 1179 O O . LYS A 1 156 ? -2.159 -8.986 1.642 1.00 86.81 156 LYS A O 1
ATOM 1184 N N . ILE A 1 157 ? -3.968 -7.765 2.215 1.00 85.62 157 ILE A N 1
ATOM 1185 C CA . ILE A 1 157 ? -4.234 -7.163 0.909 1.00 85.62 157 ILE A CA 1
ATOM 1186 C C . ILE A 1 157 ? -3.076 -6.259 0.513 1.00 85.62 157 ILE A C 1
ATOM 1188 O O . ILE A 1 157 ? -2.473 -6.487 -0.531 1.00 85.62 157 ILE A O 1
ATOM 1192 N N . GLY A 1 158 ? -2.706 -5.316 1.382 1.00 85.38 158 GLY A N 1
ATOM 1193 C CA . GLY A 1 158 ? -1.613 -4.389 1.116 1.00 85.38 158 GLY A CA 1
ATOM 1194 C C . GLY A 1 158 ? -0.299 -5.120 0.831 1.00 85.38 158 GLY A C 1
ATOM 1195 O O . GLY A 1 158 ? 0.336 -4.868 -0.184 1.00 85.38 158 GLY A O 1
ATOM 1196 N N . ARG A 1 159 ? 0.037 -6.153 1.621 1.00 84.94 159 ARG A N 1
ATOM 1197 C CA . ARG A 1 159 ? 1.219 -7.000 1.362 1.00 84.94 159 ARG A CA 1
ATOM 1198 C C . ARG A 1 159 ? 1.152 -7.768 0.046 1.00 84.94 159 ARG A C 1
ATOM 1200 O O . ARG A 1 159 ? 2.193 -8.039 -0.541 1.00 84.94 159 ARG A O 1
ATOM 1207 N N . SER A 1 160 ? -0.034 -8.214 -0.361 1.00 82.25 160 SER A N 1
ATOM 1208 C CA . SER A 1 160 ? -0.197 -8.947 -1.622 1.00 82.25 160 SER A CA 1
ATOM 1209 C C . SER A 1 160 ? -0.042 -8.006 -2.811 1.00 82.25 160 SER A C 1
ATOM 1211 O O . SER A 1 160 ? 0.562 -8.393 -3.802 1.00 82.25 160 SER A O 1
ATOM 1213 N N . LEU A 1 161 ? -0.527 -6.771 -2.675 1.00 80.62 161 LEU A N 1
ATOM 1214 C CA . LEU A 1 161 ? -0.413 -5.738 -3.692 1.00 80.62 161 LEU A CA 1
ATOM 1215 C C . LEU A 1 161 ? 1.039 -5.284 -3.891 1.00 80.62 161 LEU A C 1
ATOM 1217 O O . LEU A 1 161 ? 1.502 -5.282 -5.027 1.00 80.62 161 LEU A O 1
ATOM 1221 N N . SER A 1 162 ? 1.780 -5.014 -2.808 1.00 80.00 162 SER A N 1
ATOM 1222 C CA . SER A 1 162 ? 3.209 -4.678 -2.917 1.00 80.00 162 SER A CA 1
ATOM 1223 C C . SER A 1 162 ? 3.992 -5.809 -3.594 1.00 80.00 162 SER A C 1
ATOM 1225 O O . SER A 1 162 ? 4.753 -5.564 -4.521 1.00 80.00 162 SER A O 1
ATOM 1227 N N . LYS A 1 163 ? 3.724 -7.068 -3.214 1.00 76.81 163 LYS A N 1
ATOM 1228 C CA . LYS A 1 163 ? 4.381 -8.245 -3.810 1.00 76.81 163 LYS A CA 1
ATOM 1229 C C . LYS A 1 163 ? 4.013 -8.501 -5.269 1.00 76.81 163 LYS A C 1
ATOM 1231 O O . LYS A 1 163 ? 4.816 -9.088 -5.986 1.00 76.81 163 LYS A O 1
ATOM 1236 N N . ALA A 1 164 ? 2.793 -8.167 -5.682 1.00 72.38 164 ALA A N 1
ATOM 1237 C CA . ALA A 1 164 ? 2.365 -8.340 -7.066 1.00 72.38 164 ALA A CA 1
ATOM 1238 C C . ALA A 1 164 ? 3.141 -7.390 -7.986 1.00 72.38 164 ALA A C 1
ATOM 1240 O O . ALA A 1 164 ? 3.657 -7.836 -9.005 1.00 72.38 164 ALA A O 1
ATOM 1241 N N . GLU A 1 165 ? 3.304 -6.129 -7.573 1.00 69.56 1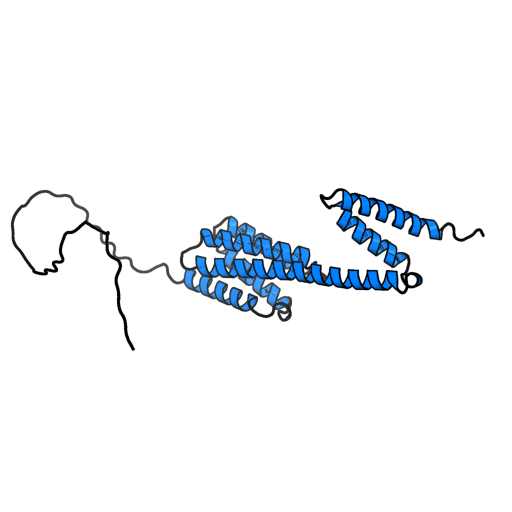65 GLU A N 1
ATOM 1242 C CA . GLU A 1 165 ? 4.153 -5.165 -8.282 1.00 69.56 165 GLU A CA 1
ATOM 1243 C C . GLU A 1 165 ? 5.623 -5.613 -8.266 1.00 69.56 165 GLU A C 1
ATOM 1245 O O . GLU A 1 165 ? 6.250 -5.649 -9.321 1.00 69.56 165 GLU A O 1
ATOM 1250 N N . ASP A 1 166 ? 6.145 -6.081 -7.122 1.00 70.12 166 ASP A N 1
ATOM 1251 C CA . ASP A 1 166 ? 7.506 -6.636 -7.049 1.00 70.12 166 ASP A CA 1
ATOM 1252 C C . ASP A 1 166 ? 7.704 -7.810 -8.035 1.00 70.12 166 ASP A C 1
ATOM 1254 O O . ASP A 1 166 ? 8.745 -7.919 -8.679 1.00 70.12 166 ASP A O 1
ATOM 1258 N N . SER A 1 167 ? 6.711 -8.698 -8.168 1.00 67.50 167 SER A N 1
ATOM 1259 C CA . SER A 1 167 ? 6.763 -9.848 -9.081 1.00 67.50 167 SER A CA 1
ATOM 1260 C C . SER A 1 167 ? 6.728 -9.428 -10.550 1.00 67.50 167 SER A C 1
ATOM 1262 O O . SER A 1 167 ? 7.504 -9.955 -11.341 1.00 67.50 167 SER A O 1
ATOM 1264 N N . GLU A 1 168 ? 5.862 -8.482 -10.914 1.00 68.56 168 GLU A N 1
ATOM 1265 C CA . GLU A 1 168 ? 5.777 -7.949 -12.280 1.00 68.56 168 GLU A CA 1
ATOM 1266 C C . GLU A 1 168 ? 7.089 -7.248 -12.667 1.00 68.56 168 GLU A C 1
ATOM 1268 O O . GLU A 1 168 ? 7.651 -7.496 -13.733 1.00 68.56 168 GLU A O 1
ATOM 1273 N N . GLN A 1 169 ? 7.668 -6.475 -11.742 1.00 66.62 169 GLN A N 1
ATOM 1274 C CA . GLN A 1 169 ? 8.977 -5.853 -11.939 1.00 66.62 169 GLN A CA 1
ATOM 1275 C C . GLN A 1 169 ? 10.111 -6.874 -12.112 1.00 66.62 169 GLN A C 1
ATOM 1277 O O . GLN A 1 169 ? 11.064 -6.594 -12.840 1.00 66.62 169 GLN A O 1
ATOM 1282 N N . LEU A 1 170 ? 10.038 -8.036 -11.451 1.00 69.56 170 LEU A N 1
ATOM 1283 C CA . LEU A 1 170 ? 11.013 -9.119 -11.615 1.00 69.56 170 LEU A CA 1
ATOM 1284 C C . LEU A 1 170 ? 10.871 -9.836 -12.969 1.00 69.56 170 LEU A C 1
ATOM 1286 O O . LEU A 1 170 ? 11.886 -10.197 -13.563 1.00 69.56 170 LEU A O 1
ATOM 1290 N N . GLU A 1 171 ? 9.650 -10.020 -13.476 1.00 72.19 171 GLU A N 1
ATOM 1291 C CA . GLU A 1 171 ? 9.397 -10.605 -14.805 1.00 72.19 171 GLU A CA 1
ATOM 1292 C C . GLU A 1 171 ? 9.836 -9.669 -15.944 1.00 72.19 171 GLU A C 1
ATOM 1294 O O . GLU A 1 171 ? 10.478 -10.108 -16.907 1.00 72.19 171 GLU A O 1
ATOM 1299 N N . ASP A 1 172 ? 9.573 -8.367 -15.807 1.00 70.06 172 ASP A N 1
ATOM 1300 C CA . ASP A 1 172 ? 10.085 -7.333 -16.715 1.00 70.06 172 ASP A CA 1
ATOM 1301 C C . ASP A 1 172 ? 11.620 -7.339 -16.756 1.00 70.06 172 ASP A C 1
ATOM 1303 O O . ASP A 1 172 ? 12.239 -7.216 -17.817 1.00 70.06 172 ASP A O 1
ATOM 1307 N N . LEU A 1 173 ? 12.241 -7.533 -15.592 1.00 68.31 173 LEU A N 1
ATOM 1308 C CA . LEU A 1 173 ? 13.684 -7.673 -15.439 1.00 68.31 173 LEU A CA 1
ATOM 1309 C C . LEU A 1 173 ? 14.240 -8.869 -16.198 1.00 68.31 173 LEU A C 1
ATOM 1311 O O . LEU A 1 173 ? 15.234 -8.729 -16.907 1.00 68.31 173 LEU A O 1
ATOM 1315 N N . ASP A 1 174 ? 13.625 -10.039 -16.035 1.00 74.62 174 ASP A N 1
ATOM 1316 C CA . ASP A 1 174 ? 14.096 -11.267 -16.675 1.00 74.62 174 ASP A CA 1
ATOM 1317 C C . ASP A 1 174 ? 13.968 -11.149 -18.200 1.00 74.62 174 ASP A C 1
ATOM 1319 O O . ASP A 1 174 ? 14.903 -11.453 -18.943 1.00 74.62 174 ASP A O 1
ATOM 1323 N N . THR A 1 175 ? 12.874 -10.541 -18.667 1.00 78.56 175 THR A N 1
ATOM 1324 C CA . THR A 1 175 ? 12.653 -10.219 -20.084 1.00 78.56 175 THR A CA 1
ATOM 1325 C C . THR A 1 175 ? 13.700 -9.238 -20.622 1.00 78.56 175 THR A C 1
ATOM 1327 O O . THR A 1 175 ? 14.230 -9.422 -21.725 1.00 78.56 175 THR A O 1
ATOM 1330 N N . LEU A 1 176 ? 14.041 -8.196 -19.858 1.00 73.94 176 LEU A N 1
ATOM 1331 C CA . LEU A 1 176 ? 15.095 -7.247 -20.219 1.00 73.94 176 LEU A CA 1
ATOM 1332 C C . LEU A 1 176 ? 16.465 -7.930 -20.267 1.00 73.94 176 LEU A C 1
ATOM 1334 O O . LEU A 1 176 ? 17.238 -7.688 -21.195 1.00 73.94 176 LEU A O 1
ATOM 1338 N N . VAL A 1 177 ? 16.771 -8.785 -19.291 1.00 77.50 177 VAL A N 1
ATOM 1339 C CA . VAL A 1 177 ? 18.020 -9.551 -19.228 1.00 77.50 177 VAL A CA 1
ATOM 1340 C C . VAL A 1 177 ? 18.128 -10.499 -20.420 1.00 77.50 177 VAL A C 1
ATOM 1342 O O . VAL A 1 177 ? 19.192 -10.573 -21.038 1.00 77.50 177 VAL A O 1
ATOM 1345 N N . ASP A 1 178 ? 17.049 -11.179 -20.796 1.00 79.62 178 ASP A N 1
ATOM 1346 C CA . ASP A 1 178 ? 17.018 -12.031 -21.984 1.00 79.62 178 ASP A CA 1
ATOM 1347 C C . ASP A 1 178 ? 17.156 -11.225 -23.277 1.00 79.62 178 ASP A C 1
ATOM 1349 O O . ASP A 1 178 ? 17.913 -11.618 -24.167 1.00 79.62 178 ASP A O 1
ATOM 1353 N N . THR A 1 179 ? 16.537 -10.046 -23.354 1.00 75.75 179 THR A N 1
ATOM 1354 C CA . THR A 1 179 ? 16.703 -9.128 -24.491 1.00 75.75 179 THR A CA 1
ATOM 1355 C C . THR A 1 179 ? 18.147 -8.624 -24.595 1.00 75.75 179 THR A C 1
ATOM 1357 O O . THR A 1 179 ? 18.720 -8.623 -25.682 1.00 75.75 179 THR A O 1
ATOM 1360 N N . LEU A 1 180 ? 18.780 -8.266 -23.472 1.00 75.88 180 LEU A N 1
ATOM 1361 C CA . LEU A 1 180 ? 20.194 -7.873 -23.407 1.00 75.88 180 LEU A CA 1
ATOM 1362 C C . LEU A 1 180 ? 21.135 -9.015 -23.819 1.00 75.88 180 LEU A C 1
ATOM 1364 O O . LEU A 1 180 ? 22.173 -8.758 -24.429 1.00 75.88 180 LEU A O 1
ATOM 1368 N N . LYS A 1 181 ? 20.791 -10.267 -23.493 1.00 75.69 181 LYS A N 1
ATOM 1369 C CA . LYS A 1 181 ? 21.583 -11.453 -23.854 1.00 75.69 181 LYS A CA 1
ATOM 1370 C C . LYS A 1 181 ? 21.432 -11.848 -25.320 1.00 75.69 181 LYS A C 1
ATOM 1372 O O . LYS A 1 181 ? 22.413 -12.273 -25.925 1.00 75.69 181 LYS A O 1
ATOM 1377 N N . GLN A 1 182 ? 20.219 -11.779 -25.865 1.00 77.62 182 GLN A N 1
ATOM 1378 C CA . GLN A 1 182 ? 19.922 -12.279 -27.208 1.00 77.62 182 GLN A CA 1
ATOM 1379 C C . GLN A 1 182 ? 20.094 -11.204 -28.282 1.00 77.62 182 GLN A C 1
ATOM 1381 O O . GLN A 1 182 ? 20.644 -11.494 -29.343 1.00 77.62 182 GLN A O 1
ATOM 1386 N N . GLU A 1 183 ? 19.634 -9.976 -28.028 1.00 77.38 183 GLU A N 1
ATOM 1387 C CA . GLU A 1 183 ? 19.520 -8.927 -29.047 1.00 77.38 183 GLU A CA 1
ATOM 1388 C C . GLU A 1 183 ? 19.841 -7.525 -28.481 1.00 77.38 183 GLU A C 1
ATOM 1390 O O . GLU A 1 183 ? 18.992 -6.627 -28.510 1.00 77.38 183 GLU A O 1
ATOM 1395 N N . PRO A 1 184 ? 21.077 -7.288 -27.998 1.00 68.31 184 PRO A N 1
ATOM 1396 C CA . PRO A 1 184 ? 21.455 -6.018 -27.371 1.00 68.31 184 PRO A CA 1
ATOM 1397 C C . PRO A 1 184 ? 21.325 -4.813 -28.318 1.00 68.31 184 PRO A C 1
ATOM 1399 O O . PRO A 1 184 ? 21.013 -3.710 -27.873 1.00 68.31 184 PRO A O 1
ATOM 1402 N N . ASP A 1 185 ? 21.492 -5.020 -29.628 1.00 73.25 185 ASP A N 1
ATOM 1403 C CA . ASP A 1 185 ? 21.357 -3.979 -30.657 1.00 73.25 185 ASP A CA 1
ATOM 1404 C C . ASP A 1 185 ? 19.907 -3.513 -30.884 1.00 73.25 185 ASP A C 1
ATOM 1406 O O . ASP A 1 185 ? 19.681 -2.474 -31.509 1.00 73.25 185 ASP A O 1
ATOM 1410 N N . LYS A 1 186 ? 18.909 -4.259 -30.385 1.00 72.56 186 LYS A N 1
ATOM 1411 C CA . LYS A 1 186 ? 17.489 -3.878 -30.481 1.00 72.56 186 LYS A CA 1
ATOM 1412 C C . LYS A 1 186 ? 17.043 -2.927 -29.379 1.00 72.56 186 LYS A C 1
ATOM 1414 O O . LYS A 1 186 ? 15.963 -2.343 -29.486 1.00 72.56 186 LYS A O 1
ATOM 1419 N N . ILE A 1 187 ? 17.844 -2.757 -28.330 1.00 70.06 187 ILE A N 1
ATOM 1420 C CA . ILE A 1 187 ? 17.481 -1.890 -27.215 1.00 70.06 187 ILE A CA 1
ATOM 1421 C C . ILE A 1 187 ? 17.790 -0.450 -27.609 1.00 70.06 187 ILE A C 1
ATOM 1423 O O . ILE A 1 187 ? 18.939 -0.045 -27.792 1.00 70.06 187 ILE A O 1
ATOM 1427 N N . GLU A 1 188 ? 16.738 0.350 -27.748 1.00 76.38 188 GLU A N 1
ATOM 1428 C CA . GLU A 1 188 ? 16.886 1.758 -28.076 1.00 76.38 188 GLU A CA 1
ATOM 1429 C C . GLU A 1 188 ? 17.682 2.471 -26.969 1.00 76.38 188 GLU A C 1
ATOM 1431 O O . GLU A 1 188 ? 17.310 2.422 -25.800 1.00 76.38 188 GLU A O 1
ATOM 1436 N N . THR A 1 189 ? 18.739 3.212 -27.325 1.00 74.25 189 THR A N 1
ATOM 1437 C CA . THR A 1 189 ? 19.624 3.896 -26.355 1.00 74.25 189 THR A CA 1
ATOM 1438 C C . THR A 1 189 ? 18.858 4.770 -25.353 1.00 74.25 189 THR A C 1
ATOM 1440 O O . THR A 1 189 ? 19.293 4.966 -24.222 1.00 74.25 189 THR A O 1
ATOM 1443 N N . LYS A 1 190 ? 17.717 5.335 -25.769 1.00 74.12 190 LYS A N 1
ATOM 1444 C CA . LYS A 1 190 ? 16.853 6.147 -24.906 1.00 74.12 190 LYS A CA 1
ATOM 1445 C C . LYS A 1 190 ? 16.112 5.291 -23.873 1.00 74.12 190 LYS A C 1
ATOM 1447 O O . LYS A 1 190 ? 16.029 5.712 -22.722 1.00 74.12 190 LYS A O 1
ATOM 1452 N N . ALA A 1 191 ? 15.627 4.116 -24.272 1.00 73.75 191 ALA A N 1
ATOM 1453 C CA . ALA A 1 191 ? 15.032 3.134 -23.373 1.00 73.75 191 ALA A C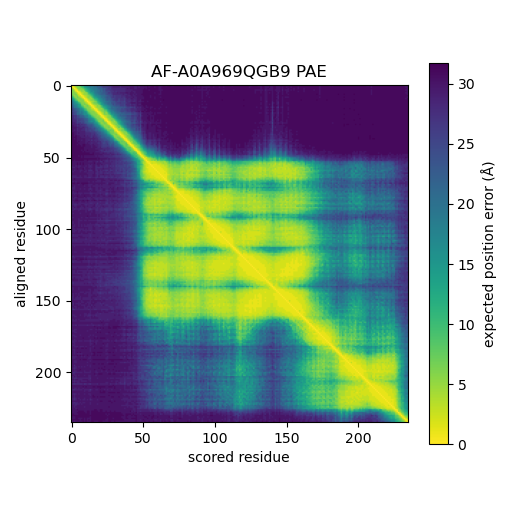A 1
ATOM 1454 C C . ALA A 1 191 ? 16.086 2.591 -22.393 1.00 73.75 191 ALA A C 1
ATOM 1456 O O . ALA A 1 191 ? 15.853 2.624 -21.191 1.00 73.75 191 ALA A O 1
ATOM 1457 N N . SER A 1 192 ? 17.293 2.247 -22.867 1.00 74.31 192 SER A N 1
ATOM 1458 C CA . SER A 1 192 ? 18.397 1.796 -21.999 1.00 74.31 192 SER A CA 1
ATOM 1459 C C . SER A 1 192 ? 18.780 2.841 -20.951 1.00 74.31 192 SER A C 1
ATOM 1461 O O . SER A 1 192 ? 19.006 2.512 -19.796 1.00 74.31 192 SER A O 1
ATOM 1463 N N . VAL A 1 193 ? 18.851 4.121 -21.334 1.00 78.94 193 VAL A N 1
ATOM 1464 C CA . VAL A 1 193 ? 19.169 5.212 -20.400 1.00 78.94 193 VAL A CA 1
ATOM 1465 C C . VAL A 1 193 ? 18.065 5.411 -19.358 1.00 78.94 193 VAL A C 1
ATOM 1467 O O . VAL A 1 193 ? 18.390 5.714 -18.213 1.00 78.94 193 VAL A O 1
ATOM 1470 N N . GLY A 1 194 ? 16.793 5.258 -19.742 1.00 80.50 194 GLY A N 1
ATOM 1471 C CA . GLY A 1 194 ? 15.664 5.320 -18.808 1.00 80.50 194 GLY A CA 1
ATOM 1472 C C . GLY A 1 194 ? 15.676 4.164 -17.809 1.00 80.50 194 GLY A C 1
ATOM 1473 O O . GLY A 1 194 ? 15.499 4.385 -16.615 1.00 80.50 194 GLY A O 1
ATOM 1474 N N . GLU A 1 195 ? 15.982 2.960 -18.285 1.00 79.25 195 GLU A N 1
ATOM 1475 C CA . GLU A 1 195 ? 16.097 1.771 -17.444 1.00 79.25 195 GLU A CA 1
ATOM 1476 C C . GLU A 1 195 ? 17.278 1.897 -16.473 1.00 79.25 195 GLU A C 1
ATOM 1478 O O . GLU A 1 195 ? 17.121 1.728 -15.268 1.00 79.25 195 GLU A O 1
ATOM 1483 N N . ILE A 1 196 ? 18.446 2.332 -16.958 1.00 83.69 196 ILE A N 1
ATOM 1484 C CA . ILE A 1 196 ? 19.613 2.606 -16.108 1.00 83.69 196 ILE A CA 1
ATOM 1485 C C . ILE A 1 196 ? 19.296 3.648 -15.026 1.00 83.69 196 ILE A C 1
ATOM 1487 O O . ILE A 1 196 ? 19.769 3.509 -13.901 1.00 83.69 196 ILE A O 1
ATOM 1491 N N . ASP A 1 197 ? 18.502 4.676 -15.338 1.00 83.75 197 ASP A N 1
ATOM 1492 C CA . ASP A 1 197 ? 18.062 5.661 -14.345 1.00 83.75 197 ASP A CA 1
ATOM 1493 C C . ASP A 1 197 ? 17.158 5.046 -13.272 1.00 83.75 197 ASP A C 1
ATOM 1495 O O . ASP A 1 197 ? 17.363 5.302 -12.086 1.00 83.75 197 ASP A O 1
ATOM 1499 N N . ARG A 1 198 ? 16.227 4.173 -13.666 1.00 81.12 198 ARG A N 1
ATOM 1500 C CA . ARG A 1 198 ? 15.361 3.436 -12.737 1.00 81.12 198 ARG A CA 1
ATOM 1501 C C . ARG A 1 198 ? 16.175 2.543 -11.792 1.00 81.12 198 ARG A C 1
ATOM 1503 O O . ARG A 1 198 ? 15.973 2.589 -10.580 1.00 81.12 198 ARG A O 1
ATOM 1510 N N . TRP A 1 199 ? 17.140 1.793 -12.327 1.00 82.62 199 TRP A N 1
ATOM 1511 C CA . TRP A 1 199 ? 18.041 0.935 -11.546 1.00 82.62 199 TRP A CA 1
ATOM 1512 C C . TRP A 1 199 ? 18.966 1.738 -10.636 1.00 82.62 199 TRP A C 1
ATOM 1514 O O . TRP A 1 199 ? 19.125 1.402 -9.464 1.00 82.62 199 TRP A O 1
ATOM 1524 N N . TYR A 1 200 ? 19.530 2.837 -11.140 1.00 86.25 200 TYR A N 1
ATOM 1525 C CA . TYR A 1 200 ? 20.310 3.766 -10.330 1.00 86.25 200 TYR A CA 1
ATOM 1526 C C . TYR A 1 200 ? 19.496 4.276 -9.137 1.00 86.25 200 TYR A C 1
ATOM 1528 O O . TYR A 1 200 ? 19.999 4.278 -8.013 1.00 86.25 200 TYR A O 1
ATOM 1536 N N . ASP A 1 201 ? 18.243 4.681 -9.359 1.00 84.50 201 ASP A N 1
ATOM 1537 C CA . ASP A 1 201 ? 17.361 5.208 -8.317 1.00 84.50 201 ASP A CA 1
ATOM 1538 C C . ASP A 1 201 ? 17.000 4.184 -7.237 1.00 84.50 201 ASP A C 1
ATOM 1540 O O . ASP A 1 201 ? 16.889 4.553 -6.065 1.00 84.50 201 ASP A O 1
ATOM 1544 N N . LEU A 1 202 ? 16.877 2.912 -7.620 1.00 81.69 202 LEU A N 1
ATOM 1545 C CA . LEU A 1 202 ? 16.629 1.797 -6.709 1.00 81.69 202 LEU A CA 1
ATOM 1546 C C . LEU A 1 202 ? 17.881 1.444 -5.891 1.00 81.69 202 LEU A C 1
ATOM 1548 O O . LEU A 1 202 ? 17.836 1.352 -4.665 1.00 81.69 202 LEU A O 1
ATOM 1552 N N . LEU A 1 203 ? 19.018 1.286 -6.568 1.00 85.50 203 LEU A N 1
ATOM 1553 C CA . LEU A 1 203 ? 20.252 0.77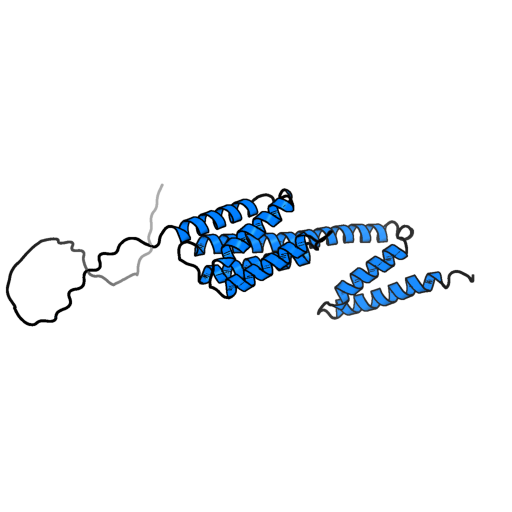3 -5.974 1.00 85.50 203 LEU A CA 1
ATOM 1554 C C . LEU A 1 203 ? 20.967 1.811 -5.099 1.00 85.50 203 LEU A C 1
ATOM 1556 O O . LEU A 1 203 ? 21.506 1.457 -4.052 1.00 85.50 203 LEU A O 1
ATOM 1560 N N . HIS A 1 204 ? 20.958 3.099 -5.467 1.00 84.75 204 HIS A N 1
ATOM 1561 C CA . HIS A 1 204 ? 21.695 4.116 -4.700 1.00 84.75 204 HIS A CA 1
ATOM 1562 C C . HIS A 1 204 ? 21.074 4.429 -3.331 1.00 84.75 204 HIS A C 1
ATOM 1564 O O . HIS A 1 204 ? 21.754 5.001 -2.476 1.00 84.75 204 HIS A O 1
ATOM 1570 N N . LYS A 1 205 ? 19.790 4.097 -3.142 1.00 83.62 205 LYS A N 1
ATOM 1571 C CA . LYS A 1 205 ? 19.057 4.268 -1.878 1.00 83.62 205 LYS A CA 1
ATOM 1572 C C . LYS A 1 205 ? 19.190 3.063 -0.950 1.00 83.62 205 LYS A C 1
ATOM 1574 O O . LYS A 1 205 ? 18.768 3.153 0.198 1.00 83.62 205 LYS A O 1
ATOM 1579 N N . SER A 1 206 ? 19.757 1.961 -1.437 1.00 80.56 206 SER A N 1
ATOM 1580 C CA . SER A 1 206 ? 19.992 0.769 -0.630 1.00 80.56 206 SER A CA 1
ATOM 1581 C C . SER A 1 206 ? 20.971 1.063 0.508 1.00 80.56 206 SER A C 1
ATOM 1583 O O . SER A 1 206 ? 21.879 1.880 0.360 1.00 80.56 206 SER A O 1
ATOM 1585 N N . GLU A 1 207 ? 20.814 0.391 1.646 1.00 81.00 207 GLU A N 1
ATOM 1586 C CA . GLU A 1 207 ? 21.772 0.458 2.758 1.00 81.00 207 GLU A CA 1
ATOM 1587 C C . GLU A 1 207 ? 23.045 -0.360 2.479 1.00 81.00 207 GLU A C 1
ATOM 1589 O O . GLU A 1 207 ? 24.069 -0.157 3.131 1.00 81.00 207 GLU A O 1
ATOM 1594 N N . ASP A 1 208 ? 22.999 -1.238 1.476 1.00 87.38 208 ASP A N 1
ATOM 1595 C CA . ASP A 1 208 ? 24.097 -2.105 1.065 1.00 87.38 208 ASP A CA 1
ATOM 1596 C C . ASP A 1 208 ? 25.131 -1.344 0.212 1.00 87.38 208 ASP A C 1
ATOM 1598 O O . ASP A 1 208 ? 24.817 -0.778 -0.839 1.00 87.38 208 ASP A O 1
ATOM 1602 N N . GLU A 1 209 ? 26.389 -1.327 0.663 1.00 88.19 209 GLU A N 1
ATOM 1603 C CA . GLU A 1 209 ? 27.478 -0.639 -0.041 1.00 88.19 209 GLU A CA 1
ATOM 1604 C C . GLU A 1 209 ? 27.820 -1.274 -1.397 1.00 88.19 209 GLU A C 1
ATOM 1606 O O . GLU A 1 209 ? 28.159 -0.545 -2.330 1.00 88.19 209 GLU A O 1
ATOM 1611 N N . SER A 1 210 ? 27.680 -2.592 -1.552 1.00 86.19 210 SER A N 1
ATOM 1612 C CA . SER A 1 210 ? 27.896 -3.270 -2.835 1.00 86.19 210 SER A CA 1
ATOM 1613 C C . SER A 1 210 ? 26.819 -2.884 -3.852 1.00 86.19 210 SER A C 1
ATOM 1615 O O . SER A 1 210 ? 27.128 -2.648 -5.019 1.00 86.19 210 SER A O 1
ATOM 1617 N N . LEU A 1 211 ? 25.565 -2.713 -3.421 1.00 86.38 211 LEU A N 1
ATOM 1618 C CA . LEU A 1 211 ? 24.497 -2.202 -4.294 1.00 86.38 211 LEU A CA 1
ATOM 1619 C C . LEU A 1 211 ? 24.722 -0.734 -4.687 1.00 86.38 211 LEU A C 1
ATOM 1621 O O . LEU A 1 211 ? 24.481 -0.354 -5.836 1.00 86.38 211 LEU A O 1
ATOM 1625 N N . LYS A 1 212 ? 25.259 0.093 -3.782 1.00 87.44 212 LYS A N 1
ATOM 1626 C CA . LYS A 1 212 ? 25.658 1.471 -4.117 1.00 87.44 212 LYS A CA 1
ATOM 1627 C C . LYS A 1 212 ? 26.825 1.522 -5.100 1.00 87.44 212 LYS A C 1
ATOM 1629 O O . LYS A 1 212 ? 26.887 2.454 -5.903 1.00 87.44 212 LYS A O 1
ATOM 1634 N N . GLU A 1 213 ? 27.750 0.569 -5.041 1.00 89.69 213 GLU A N 1
ATOM 1635 C CA . GLU A 1 213 ? 28.845 0.452 -6.006 1.00 89.69 213 GLU A CA 1
ATOM 1636 C C . GLU A 1 213 ? 28.301 0.146 -7.407 1.00 89.69 213 GLU A C 1
ATOM 1638 O O . GLU A 1 213 ? 28.583 0.899 -8.340 1.00 89.69 213 GLU A O 1
ATOM 1643 N N . ILE A 1 214 ? 27.383 -0.821 -7.524 1.00 87.62 214 ILE A N 1
ATOM 1644 C CA . ILE A 1 214 ? 26.665 -1.113 -8.777 1.00 87.62 214 ILE A CA 1
ATOM 1645 C C . ILE A 1 214 ? 25.910 0.129 -9.282 1.00 87.62 214 ILE A C 1
ATOM 1647 O O . ILE A 1 214 ? 25.941 0.438 -10.473 1.00 87.62 214 ILE A O 1
ATOM 1651 N N . ALA A 1 215 ? 25.283 0.913 -8.397 1.00 87.50 215 ALA A N 1
ATOM 1652 C CA . ALA A 1 215 ? 24.644 2.170 -8.794 1.00 87.50 215 ALA A CA 1
ATOM 1653 C C . ALA A 1 215 ? 25.649 3.169 -9.403 1.00 87.50 215 ALA A C 1
ATOM 1655 O O . ALA A 1 215 ? 25.344 3.854 -10.382 1.00 87.50 215 ALA A O 1
ATOM 1656 N N . ARG A 1 216 ? 26.868 3.271 -8.862 1.00 88.69 216 ARG A N 1
ATOM 1657 C CA . ARG A 1 216 ? 27.907 4.148 -9.432 1.00 88.69 216 ARG A CA 1
ATOM 1658 C C . ARG A 1 216 ? 28.333 3.671 -10.818 1.00 88.69 216 ARG A C 1
ATOM 1660 O O . ARG A 1 216 ? 28.402 4.500 -11.723 1.00 88.69 216 ARG A O 1
ATOM 1667 N N . GLU A 1 217 ? 28.520 2.369 -11.003 1.00 88.12 217 GLU A N 1
ATOM 1668 C CA . GLU A 1 217 ? 28.843 1.781 -12.309 1.00 88.12 217 GLU A CA 1
ATOM 1669 C C . GLU A 1 217 ? 27.730 2.021 -13.340 1.00 88.12 217 GLU A C 1
ATOM 1671 O O . GLU A 1 217 ? 27.998 2.428 -14.471 1.00 88.12 217 GLU A O 1
ATOM 1676 N N . LEU A 1 218 ? 26.461 1.884 -12.943 1.00 87.19 218 LEU A N 1
ATOM 1677 C CA . LEU A 1 218 ? 25.309 2.218 -13.787 1.00 87.19 218 LEU A CA 1
ATOM 1678 C C . LEU A 1 218 ? 25.310 3.694 -14.207 1.00 87.19 218 LEU A C 1
ATOM 1680 O O . LEU A 1 218 ? 25.027 4.031 -15.361 1.00 87.19 218 LEU A O 1
ATOM 1684 N N . LYS A 1 219 ? 25.684 4.596 -13.297 1.00 87.00 219 LYS A N 1
ATOM 1685 C CA . LYS A 1 219 ? 25.811 6.025 -13.603 1.00 87.00 219 LYS A CA 1
ATOM 1686 C C . LYS A 1 219 ? 26.913 6.298 -14.627 1.00 87.00 219 LYS A C 1
ATOM 1688 O O . LYS A 1 219 ? 26.727 7.153 -15.496 1.00 87.00 219 LYS A O 1
ATOM 1693 N N . GLU A 1 220 ? 28.036 5.591 -14.544 1.00 87.00 220 GLU A N 1
ATOM 1694 C CA . GLU A 1 220 ? 29.117 5.670 -15.532 1.00 87.00 220 GLU A CA 1
ATOM 1695 C C . GLU A 1 220 ? 28.678 5.102 -16.887 1.00 87.00 220 GLU A C 1
ATOM 1697 O O . GLU A 1 220 ? 28.839 5.771 -17.912 1.00 87.00 220 GLU A O 1
ATOM 1702 N N . LEU A 1 221 ? 28.010 3.943 -16.898 1.00 84.62 221 LEU A N 1
ATOM 1703 C CA . LEU A 1 221 ? 27.437 3.332 -18.100 1.00 84.62 221 LEU A CA 1
ATOM 1704 C C . LEU A 1 221 ? 26.458 4.283 -18.807 1.00 84.62 221 LEU A C 1
ATOM 1706 O O . LEU A 1 221 ? 26.522 4.464 -20.025 1.00 84.62 221 LEU A O 1
ATOM 1710 N N . LYS A 1 222 ? 25.603 4.979 -18.049 1.00 84.19 222 LYS A N 1
ATOM 1711 C CA . LYS A 1 222 ? 24.716 6.027 -18.576 1.00 84.19 222 LYS A CA 1
ATOM 1712 C C . LYS A 1 222 ? 25.488 7.170 -19.233 1.00 84.19 222 LYS A C 1
ATOM 1714 O O . LYS A 1 222 ? 25.080 7.658 -20.291 1.00 84.19 222 LYS A O 1
ATOM 1719 N N . GLN A 1 223 ? 26.563 7.649 -18.603 1.00 84.25 223 GLN A N 1
ATOM 1720 C CA . GLN A 1 223 ? 27.387 8.721 -19.170 1.00 84.25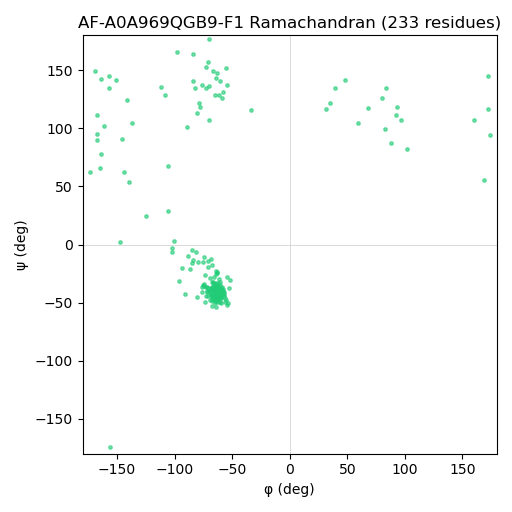 223 GLN A CA 1
ATOM 1721 C C . GLN A 1 223 ? 28.068 8.272 -20.460 1.00 84.25 223 GLN A C 1
ATOM 1723 O O . GLN A 1 223 ? 28.097 9.038 -21.424 1.00 84.25 223 GLN A O 1
ATOM 1728 N N . LEU A 1 224 ? 28.532 7.024 -20.513 1.00 81.69 224 LEU A N 1
ATOM 1729 C CA . LEU A 1 224 ? 29.091 6.428 -21.719 1.00 81.69 224 LEU A CA 1
ATOM 1730 C C . LEU A 1 224 ? 28.040 6.298 -22.823 1.00 81.69 224 LEU A C 1
ATOM 1732 O O . LEU A 1 224 ? 28.327 6.685 -23.948 1.00 81.69 224 LEU A O 1
ATOM 1736 N N . LEU A 1 225 ? 26.809 5.869 -22.531 1.00 77.19 225 LEU A N 1
ATOM 1737 C CA . LEU A 1 225 ? 25.714 5.793 -23.514 1.00 77.19 225 LEU A CA 1
ATOM 1738 C C . LEU A 1 225 ? 25.273 7.173 -24.032 1.00 77.19 225 LEU A C 1
ATOM 1740 O O . LEU A 1 225 ? 24.966 7.333 -25.213 1.00 77.19 225 LEU A O 1
ATOM 1744 N N . LYS A 1 226 ? 25.281 8.203 -23.176 1.00 76.25 226 LYS A N 1
ATOM 1745 C CA . LYS A 1 226 ? 25.003 9.589 -23.595 1.00 76.25 226 LYS A CA 1
ATOM 1746 C C . LYS A 1 226 ? 26.170 10.224 -24.360 1.00 76.25 226 LYS A C 1
ATOM 1748 O O . LYS A 1 226 ? 25.929 11.021 -25.262 1.00 76.25 226 LYS A O 1
ATOM 1753 N N . GLY A 1 227 ? 27.411 9.885 -24.009 1.00 64.94 227 GLY A N 1
ATOM 1754 C CA . GLY A 1 227 ? 28.634 10.418 -24.619 1.00 64.94 227 GLY A CA 1
ATOM 1755 C C . GLY A 1 227 ? 29.103 9.674 -25.875 1.00 64.94 227 GLY A C 1
ATOM 1756 O O . GLY A 1 227 ? 29.812 10.242 -26.698 1.00 64.94 227 GLY A O 1
ATOM 1757 N N . SER A 1 228 ? 28.694 8.423 -26.077 1.00 55.97 228 SER A N 1
ATOM 1758 C CA . SER A 1 228 ? 29.048 7.634 -27.268 1.00 55.97 228 SER A CA 1
ATOM 1759 C C . SER A 1 228 ? 28.293 8.090 -28.518 1.00 55.97 228 SER A C 1
ATOM 1761 O O . SER A 1 228 ? 28.852 8.038 -29.611 1.00 55.97 228 SER A O 1
ATOM 1763 N N . LYS A 1 229 ? 27.098 8.686 -28.379 1.00 52.31 229 LYS A N 1
ATOM 1764 C CA . LYS A 1 229 ? 26.418 9.369 -29.498 1.00 52.31 229 LYS A CA 1
ATOM 1765 C C . LYS A 1 229 ? 27.125 10.643 -29.980 1.00 52.31 229 LYS A C 1
ATOM 1767 O O . LYS A 1 229 ? 26.846 11.081 -31.091 1.00 52.31 229 LYS A O 1
ATOM 1772 N N . SER A 1 230 ? 28.038 11.230 -29.199 1.00 45.75 230 SER A N 1
ATOM 1773 C CA . SER A 1 230 ? 28.832 12.398 -29.619 1.00 45.75 230 SER A CA 1
ATOM 1774 C C . SER A 1 230 ? 30.261 12.059 -30.067 1.00 45.75 230 SER A C 1
ATOM 1776 O O . SER A 1 230 ? 31.001 12.966 -30.438 1.00 45.75 230 SER A O 1
ATOM 1778 N N . LYS A 1 231 ? 30.645 10.773 -30.094 1.00 46.25 231 LYS A N 1
ATOM 1779 C CA . LYS A 1 231 ? 31.960 10.296 -30.573 1.00 46.25 231 LYS A CA 1
ATOM 1780 C C . LYS A 1 231 ? 31.872 9.228 -31.676 1.00 46.25 231 LYS A C 1
ATOM 1782 O O . LYS A 1 231 ? 32.804 8.459 -31.863 1.00 46.25 231 LYS A O 1
ATOM 1787 N N . GLY A 1 232 ? 30.765 9.194 -32.417 1.00 42.41 232 GLY A N 1
ATOM 1788 C CA . GLY A 1 232 ? 30.565 8.326 -33.587 1.00 42.41 232 GLY A CA 1
ATOM 1789 C C . GLY A 1 232 ? 30.645 9.061 -34.929 1.00 42.41 232 GLY A C 1
ATOM 1790 O O . GLY A 1 232 ? 29.951 8.681 -35.864 1.00 42.41 232 GLY A O 1
ATOM 1791 N N . ALA A 1 233 ? 31.416 10.147 -35.008 1.00 42.75 233 ALA A N 1
ATOM 1792 C CA . ALA A 1 233 ? 31.671 10.891 -36.240 1.00 42.75 233 ALA A CA 1
ATOM 1793 C C . ALA A 1 233 ? 33.142 11.325 -36.304 1.00 42.75 233 ALA A C 1
ATOM 1795 O O . ALA A 1 233 ? 33.420 12.511 -36.395 1.00 42.75 233 ALA A O 1
ATOM 1796 N N . ASP A 1 234 ? 34.064 10.373 -36.160 1.00 40.12 234 ASP A N 1
ATOM 1797 C CA . ASP A 1 234 ? 35.411 10.449 -36.741 1.00 40.12 234 ASP A CA 1
ATOM 1798 C C . ASP A 1 234 ? 36.060 9.062 -36.623 1.00 40.12 234 ASP A C 1
ATOM 1800 O O . ASP A 1 234 ? 36.608 8.727 -35.575 1.00 40.12 234 ASP A O 1
ATOM 1804 N N . LEU A 1 235 ? 35.874 8.225 -37.646 1.00 33.03 235 LEU A N 1
ATOM 1805 C CA . LEU A 1 235 ? 36.762 7.134 -38.069 1.00 33.03 235 LEU A CA 1
ATOM 1806 C C . LEU A 1 235 ? 36.382 6.745 -39.503 1.00 33.03 235 LEU A C 1
ATOM 1808 O O . LEU A 1 235 ? 35.189 6.437 -39.728 1.00 33.03 235 LEU A O 1
#

pLDDT: mean 70.94, std 18.75, range [30.39, 92.25]